Protein AF-A0A7V2XHE0-F1 (afdb_monomer_lite)

Radius of gyration: 23.03 Å; chains: 1; bounding box: 56×46×61 Å

Sequence (289 aa):
MAGEKLVVDEKVGTVSVAGAFAKQGTYDVLKGAIEYAVVARGGKEYETILVVECSPEELHRALAKIGLEPGEPAREGDPPKGKGVRILAEYEADGKRLRRAVDEFIISTRTARPLDPGPWVYTGSLKGFDPTTNAEVPQAYVSKNLVGLHWLDATPLLQNPRAECKEQNIYKPNAALLPKPGTPAVVIFERIVPKAVEGARRVHVFVTGRVQGVGYRAWTEREARLLGLTGWVRNLADGRVEAVIEGPPAKVAALLEKLKAGPRAAKVENVEAKDEPAQGGFEGFRAIF

Secondary structure (DSSP, 8-state):
----SEEEETTTTEEEEEEEE-----SGGGTT--SEEEEETTS-GGGEEEEESS-HHHHHHHHHHTT----B--BTTB--BSEEEEEEEEEEETTEEEEEEGGGGEEETTTSSBPPS--EEE----EEE-TTT--EEEHHHHH-EEEESSTT---SSEE---GGGGSSS-EEE-TTTPPPTT-EEEEEEEE-PPPPPTT-EEEEEEEEEE-SSSSHHHHHHHHHHHHT-EEEEEE-TTS-EEEEEEE-HHHHHHHHHHHHH-STT-EEEEEEEEEE------SSEEE--

Structure (mmCIF, N/CA/C/O backbone):
data_AF-A0A7V2XHE0-F1
#
_entry.id   AF-A0A7V2XHE0-F1
#
loop_
_atom_site.group_PDB
_atom_site.id
_atom_site.type_symbol
_atom_site.label_atom_id
_atom_site.label_alt_id
_atom_site.label_comp_id
_atom_site.label_asym_id
_atom_site.label_entity_id
_atom_site.label_seq_id
_atom_site.pdbx_PDB_ins_code
_atom_site.Cartn_x
_atom_site.Cartn_y
_atom_site.Cartn_z
_atom_site.occupancy
_atom_site.B_iso_or_equiv
_atom_site.auth_seq_id
_atom_site.auth_comp_id
_atom_site.auth_asym_id
_atom_site.auth_atom_id
_atom_site.pdbx_PDB_model_num
ATOM 1 N N . MET A 1 1 ? -11.713 -24.400 15.221 1.00 32.22 1 MET A N 1
ATOM 2 C CA . MET A 1 1 ? -10.353 -24.421 14.644 1.00 32.22 1 MET A CA 1
ATOM 3 C C . MET A 1 1 ? -9.843 -22.998 14.671 1.00 32.22 1 MET A C 1
ATOM 5 O O . MET A 1 1 ? -10.512 -22.140 14.113 1.00 32.22 1 MET A O 1
ATOM 9 N N . ALA A 1 2 ? -8.777 -22.721 15.421 1.00 38.91 2 ALA A N 1
ATOM 10 C CA . ALA A 1 2 ? -8.220 -21.375 15.501 1.00 38.91 2 ALA A CA 1
ATOM 11 C C . ALA A 1 2 ? -7.616 -21.033 14.133 1.00 38.91 2 ALA A C 1
ATOM 13 O O . ALA A 1 2 ? -6.597 -21.605 13.754 1.00 38.91 2 ALA A O 1
ATOM 14 N N . GLY A 1 3 ? -8.314 -20.197 13.362 1.00 55.69 3 GLY A N 1
ATOM 15 C CA . GLY A 1 3 ? -7.806 -19.679 12.098 1.00 55.69 3 GLY A CA 1
ATOM 16 C C . GLY A 1 3 ? -6.523 -18.884 12.323 1.00 55.69 3 GLY A C 1
ATOM 17 O O . GLY A 1 3 ? -6.295 -18.341 13.407 1.00 55.69 3 GLY A O 1
ATOM 18 N N . GLU A 1 4 ? -5.673 -18.849 11.306 1.00 72.75 4 GLU A N 1
ATOM 19 C CA . GLU A 1 4 ? -4.437 -18.074 11.321 1.00 72.75 4 GLU A CA 1
ATOM 20 C C . GLU A 1 4 ? -4.755 -16.591 11.593 1.00 72.75 4 GLU A C 1
ATOM 22 O O . GLU A 1 4 ? -5.650 -16.014 10.975 1.00 72.75 4 GLU A O 1
ATOM 27 N N . LYS A 1 5 ? -4.060 -15.973 12.560 1.00 88.38 5 LYS A N 1
ATOM 28 C CA . LYS A 1 5 ? -4.334 -14.586 12.989 1.00 88.38 5 LYS A CA 1
ATOM 29 C C . LYS A 1 5 ? -4.058 -13.555 11.891 1.00 88.38 5 LYS A C 1
ATOM 31 O O . LYS A 1 5 ? -4.630 -12.468 11.924 1.00 88.38 5 LYS A O 1
ATOM 36 N N . LEU A 1 6 ? -3.171 -13.889 10.957 1.00 96.12 6 LEU A N 1
ATOM 37 C CA . LEU A 1 6 ? -2.751 -13.054 9.843 1.00 96.12 6 LEU A CA 1
ATOM 38 C C . LEU A 1 6 ? -2.463 -13.952 8.638 1.00 96.12 6 LEU A C 1
ATOM 40 O O . LEU A 1 6 ? -1.726 -14.922 8.766 1.00 96.12 6 LEU A O 1
ATOM 44 N N . VAL A 1 7 ? -3.001 -13.603 7.472 1.00 97.75 7 VAL A N 1
ATOM 45 C CA . VAL A 1 7 ? -2.815 -14.325 6.206 1.00 97.75 7 VAL A CA 1
ATOM 46 C C . VAL A 1 7 ? -2.291 -13.355 5.151 1.00 97.75 7 VAL A C 1
ATOM 48 O O . VAL A 1 7 ? -2.830 -12.259 4.993 1.00 97.75 7 VAL A O 1
ATOM 51 N N . VAL A 1 8 ? -1.251 -13.757 4.419 1.00 97.38 8 VAL A N 1
ATOM 52 C CA . VAL A 1 8 ? -0.655 -12.970 3.327 1.00 97.38 8 VAL A CA 1
ATOM 53 C C . VAL A 1 8 ? -0.951 -13.639 1.991 1.00 97.38 8 VAL A C 1
ATOM 55 O O . VAL A 1 8 ? -0.601 -14.799 1.793 1.00 97.38 8 VAL A O 1
ATOM 58 N N . ASP A 1 9 ? -1.538 -12.890 1.061 1.00 93.94 9 ASP A N 1
ATOM 59 C CA . ASP A 1 9 ? -1.675 -13.285 -0.341 1.00 93.94 9 ASP A CA 1
ATOM 60 C C . ASP A 1 9 ? -0.834 -12.344 -1.212 1.00 93.94 9 ASP A C 1
ATOM 62 O O . ASP A 1 9 ? -1.234 -11.219 -1.520 1.00 93.94 9 ASP A O 1
ATOM 66 N N . GLU A 1 10 ? 0.359 -12.798 -1.595 1.00 89.06 10 GLU A N 1
ATOM 67 C CA . GLU A 1 10 ? 1.296 -12.028 -2.424 1.00 89.06 10 GLU A CA 1
ATOM 68 C C . GLU A 1 10 ? 0.813 -11.854 -3.869 1.00 89.06 10 GLU A C 1
ATOM 70 O O . GLU A 1 10 ? 1.175 -10.875 -4.524 1.00 89.06 10 GLU A O 1
ATOM 75 N N . LYS A 1 11 ? -0.024 -12.775 -4.371 1.00 78.75 11 LYS A N 1
ATOM 76 C CA . LYS A 1 11 ? -0.543 -12.718 -5.744 1.00 78.75 11 LYS A CA 1
ATOM 77 C C . LYS A 1 11 ? -1.626 -11.659 -5.868 1.00 78.75 11 LYS A C 1
ATOM 79 O O . LYS A 1 11 ? -1.610 -10.876 -6.813 1.00 78.75 11 LYS A O 1
ATOM 84 N N . VAL A 1 12 ? -2.554 -11.639 -4.914 1.00 84.00 12 VAL A N 1
ATOM 85 C CA . VAL A 1 12 ? -3.630 -10.641 -4.852 1.00 84.00 12 VAL A CA 1
ATOM 86 C C . VAL A 1 12 ? -3.110 -9.316 -4.283 1.00 84.00 12 VAL A C 1
ATOM 88 O O . VAL A 1 12 ? -3.613 -8.251 -4.630 1.00 84.00 12 VAL A O 1
ATOM 91 N N . GLY A 1 13 ? -2.058 -9.358 -3.462 1.00 91.50 13 GLY A N 1
ATOM 92 C CA . GLY A 1 13 ? -1.476 -8.184 -2.820 1.00 91.50 13 GLY A CA 1
ATOM 93 C C . GLY A 1 13 ? -2.249 -7.757 -1.573 1.00 91.50 13 GLY A C 1
ATOM 94 O O . GLY A 1 13 ? -2.456 -6.562 -1.358 1.00 91.50 13 GLY A O 1
ATOM 95 N N . THR A 1 14 ? -2.693 -8.723 -0.764 1.00 96.50 14 THR A N 1
ATOM 96 C CA . THR A 1 14 ? -3.490 -8.475 0.448 1.00 96.50 14 THR A CA 1
ATOM 97 C C . THR A 1 14 ? -2.876 -9.092 1.697 1.00 96.50 14 THR A C 1
ATOM 99 O O . THR A 1 14 ? -2.372 -10.213 1.659 1.00 96.50 14 THR A O 1
ATOM 102 N N . VAL A 1 15 ? -3.011 -8.398 2.825 1.00 98.38 15 VAL A N 1
ATOM 103 C CA . VAL A 1 15 ? -2.794 -8.935 4.174 1.00 98.38 15 VAL A CA 1
ATOM 104 C C . VAL A 1 15 ? -4.129 -8.915 4.910 1.00 98.38 15 VAL A C 1
ATOM 106 O O . VAL A 1 15 ? -4.714 -7.851 5.082 1.00 98.38 15 VAL A O 1
ATOM 109 N N . SER A 1 16 ? -4.616 -10.075 5.339 1.00 98.44 16 SER A N 1
ATOM 110 C CA . SER A 1 16 ? -5.864 -10.214 6.098 1.00 98.44 16 SER A CA 1
ATOM 111 C C . SER A 1 16 ? -5.549 -10.534 7.551 1.00 98.44 16 SER A C 1
ATOM 113 O O . SER A 1 16 ? -4.769 -11.444 7.812 1.00 98.44 16 SER A O 1
ATOM 115 N N . VAL A 1 17 ? -6.145 -9.813 8.495 1.00 98.44 17 VAL A N 1
ATOM 116 C CA . VAL A 1 17 ? -5.863 -9.952 9.926 1.00 98.44 17 VAL A CA 1
ATOM 117 C C . VAL A 1 17 ? -7.162 -10.136 10.697 1.00 98.44 17 VAL A C 1
ATOM 119 O O . VAL A 1 17 ? -8.107 -9.370 10.516 1.00 98.44 17 VAL A O 1
ATOM 122 N N . ALA A 1 18 ? -7.212 -11.137 11.572 1.00 98.31 18 ALA A N 1
ATOM 123 C CA . ALA A 1 18 ? -8.329 -11.311 12.491 1.00 98.31 18 ALA A CA 1
ATOM 124 C C . ALA A 1 18 ? -8.409 -10.130 13.473 1.00 98.31 18 ALA A C 1
ATOM 126 O O . ALA A 1 18 ? -7.389 -9.622 13.945 1.00 98.31 18 ALA A O 1
ATOM 127 N N . GLY A 1 19 ? -9.623 -9.702 13.797 1.00 97.25 19 GLY A N 1
ATOM 128 C CA . GLY A 1 19 ? -9.866 -8.592 14.701 1.00 97.25 19 GLY A CA 1
ATOM 129 C C . GLY A 1 19 ? -11.330 -8.472 15.103 1.00 97.25 19 GLY A C 1
ATOM 130 O O . GLY A 1 19 ? -12.126 -9.400 14.941 1.00 97.25 19 GLY A O 1
ATOM 131 N N . ALA A 1 20 ? -11.687 -7.312 15.638 1.00 97.50 20 ALA A N 1
ATOM 132 C CA . ALA A 1 20 ? -13.052 -6.978 16.008 1.00 97.50 20 ALA A CA 1
ATOM 133 C C . ALA A 1 20 ? -13.278 -5.463 15.991 1.00 97.50 20 ALA A C 1
ATOM 135 O O . ALA A 1 20 ? -12.337 -4.672 16.095 1.00 97.50 20 ALA A O 1
ATOM 136 N N . PHE A 1 21 ? -14.544 -5.060 15.903 1.00 97.00 21 PHE A N 1
ATOM 137 C CA . PHE A 1 21 ? -14.936 -3.669 16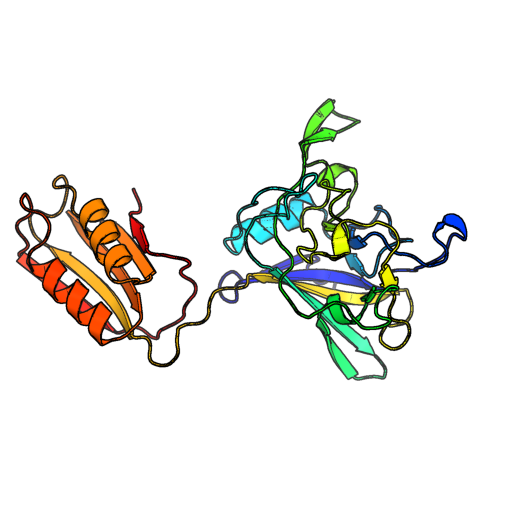.118 1.00 97.00 21 PHE A CA 1
ATOM 138 C C . PHE A 1 21 ? -14.697 -3.278 17.576 1.00 97.00 21 PHE A C 1
ATOM 140 O O . PHE A 1 21 ? -15.113 -3.987 18.496 1.00 97.00 21 PHE A O 1
ATOM 147 N N . ALA A 1 22 ? -14.008 -2.160 17.789 1.00 93.31 22 ALA A N 1
ATOM 148 C CA . ALA A 1 22 ? -13.620 -1.719 19.121 1.00 93.31 22 ALA A CA 1
ATOM 149 C C . ALA A 1 22 ? -14.812 -1.163 19.914 1.00 93.31 22 ALA A C 1
ATOM 151 O O . ALA A 1 22 ? -15.910 -0.991 19.382 1.00 93.31 22 ALA A O 1
ATOM 152 N N . LYS A 1 23 ? -14.594 -0.861 21.195 1.00 85.75 23 LYS A N 1
ATOM 153 C CA . LYS A 1 23 ? -15.567 -0.149 22.029 1.00 85.75 23 LYS A CA 1
ATOM 154 C C . LYS A 1 23 ? -15.204 1.335 22.055 1.00 85.75 23 LYS A C 1
ATOM 156 O O . LYS A 1 23 ? -14.338 1.734 22.821 1.00 85.75 23 LYS A O 1
ATOM 161 N N . GLN A 1 24 ? -15.856 2.139 21.220 1.00 79.50 24 GLN A N 1
ATOM 162 C CA . GLN A 1 24 ? -15.570 3.574 21.121 1.00 79.50 24 GLN A CA 1
ATOM 163 C C . GLN A 1 24 ? -16.180 4.363 22.282 1.00 79.50 24 GLN A C 1
ATOM 165 O O . GLN A 1 24 ? -17.222 3.988 22.822 1.00 79.50 24 GLN A O 1
ATOM 170 N N . GLY A 1 25 ? -15.573 5.507 22.609 1.00 60.38 25 GLY A N 1
ATOM 171 C CA . GLY A 1 25 ? -16.231 6.552 23.400 1.00 60.38 25 GLY A CA 1
ATOM 172 C C . GLY A 1 25 ? -16.459 6.198 24.870 1.00 60.38 25 GLY A C 1
ATOM 173 O O . GLY A 1 25 ? -17.352 6.752 25.499 1.00 60.38 25 GLY A O 1
ATOM 174 N N . THR A 1 26 ? -15.657 5.295 25.436 1.00 55.38 26 THR A N 1
ATOM 175 C CA . THR A 1 26 ? -15.706 4.934 26.864 1.00 55.38 26 THR A CA 1
ATOM 176 C C . THR A 1 26 ? -15.248 6.049 27.808 1.00 55.38 26 THR A C 1
ATOM 178 O O . THR A 1 26 ? -15.413 5.905 29.017 1.00 55.38 26 THR A O 1
ATOM 181 N N . TYR A 1 27 ? -14.690 7.143 27.282 1.00 55.41 27 TYR A N 1
ATOM 182 C CA . TYR A 1 27 ? -14.180 8.269 28.058 1.00 55.41 27 TYR A CA 1
ATOM 183 C C . TYR A 1 27 ? -14.731 9.601 27.535 1.00 55.41 27 TYR A C 1
ATOM 185 O O . TYR A 1 27 ? -14.580 9.929 26.356 1.00 55.41 27 TYR A O 1
ATOM 193 N N . ASP A 1 28 ? -15.300 10.404 28.437 1.00 59.38 28 ASP A N 1
ATOM 194 C CA . ASP A 1 28 ? -15.901 11.712 28.128 1.00 59.38 28 ASP A CA 1
ATOM 195 C C . ASP A 1 28 ? -14.898 12.737 27.572 1.00 59.38 28 ASP A C 1
ATOM 197 O O . ASP A 1 28 ? -15.284 13.689 26.890 1.00 59.38 28 ASP A O 1
ATOM 201 N N . VAL A 1 29 ? -13.600 12.526 27.821 1.00 59.44 29 VAL A N 1
ATOM 202 C CA . VAL A 1 29 ? -12.509 13.456 27.483 1.00 59.44 29 VAL A CA 1
ATOM 203 C C . VAL A 1 29 ? -12.455 13.770 25.983 1.00 59.44 29 VAL A C 1
ATOM 205 O O . VAL A 1 29 ? -12.241 14.921 25.609 1.00 59.44 29 VAL A O 1
ATOM 208 N N . LEU A 1 30 ? -12.724 12.786 25.119 1.00 65.06 30 LEU A N 1
ATOM 209 C CA . LEU A 1 30 ? -12.689 12.961 23.660 1.00 65.06 30 LEU A CA 1
ATOM 210 C C . LEU A 1 30 ? -14.041 13.370 23.062 1.00 65.06 30 LEU A C 1
ATOM 212 O O . LEU A 1 30 ? -14.143 13.578 21.854 1.00 65.06 30 LEU A O 1
ATOM 216 N N . LYS A 1 31 ? -15.112 13.470 23.865 1.00 75.69 31 LYS A N 1
ATOM 217 C CA . LYS A 1 31 ? -16.478 13.785 23.390 1.00 75.69 31 LYS A CA 1
ATOM 218 C C . LYS A 1 31 ? -16.918 12.922 22.187 1.00 75.69 31 LYS A C 1
ATOM 220 O O . LYS A 1 31 ? -17.597 13.396 21.264 1.00 75.69 31 LYS A O 1
ATOM 225 N N . GLY A 1 32 ? -16.499 11.653 22.191 1.00 79.69 32 GLY A N 1
ATOM 226 C CA . GLY A 1 32 ? -16.764 10.665 21.141 1.00 79.69 32 GLY A CA 1
ATOM 227 C C . GLY A 1 32 ? -15.875 10.762 19.896 1.00 79.69 32 GLY A C 1
ATOM 228 O O . GLY A 1 32 ? -16.193 10.114 18.900 1.00 79.69 32 GLY A O 1
ATOM 229 N N . ALA A 1 33 ? -14.813 11.574 19.916 1.00 88.56 33 ALA A N 1
ATOM 230 C CA . ALA A 1 33 ? -13.803 11.578 18.865 1.00 88.56 33 ALA A CA 1
ATOM 231 C C . ALA A 1 33 ? -12.933 10.312 18.899 1.00 88.56 33 ALA A C 1
ATOM 233 O O . ALA A 1 33 ? -12.808 9.653 19.932 1.00 88.56 33 ALA A O 1
ATOM 234 N N . ILE A 1 34 ? -12.357 9.985 17.746 1.00 92.62 34 ILE A N 1
ATOM 235 C CA . ILE A 1 34 ? -11.414 8.882 17.556 1.00 92.62 34 ILE A CA 1
ATOM 236 C C . ILE A 1 34 ? -10.128 9.405 16.916 1.00 92.62 34 ILE A C 1
ATOM 238 O O . ILE A 1 34 ? -10.167 10.322 16.093 1.00 92.62 34 ILE A O 1
ATOM 242 N N . GLU A 1 35 ? -9.001 8.796 17.271 1.00 93.00 35 GLU A N 1
ATOM 243 C CA . GLU A 1 35 ? -7.673 9.141 16.745 1.00 93.00 35 GLU A CA 1
ATOM 244 C C . GLU A 1 35 ? -7.160 8.108 15.733 1.00 93.00 35 GLU A C 1
ATOM 246 O O . GLU A 1 35 ? -6.359 8.436 14.850 1.00 93.00 35 GLU A O 1
ATOM 251 N N . TYR A 1 36 ? -7.663 6.872 15.806 1.00 95.88 36 TYR A N 1
ATOM 252 C CA . TYR A 1 36 ? -7.180 5.758 14.996 1.00 95.88 36 TYR A CA 1
ATOM 253 C C . TYR A 1 36 ? -8.319 5.060 14.260 1.00 95.88 36 TYR A C 1
ATOM 255 O O . TYR A 1 36 ? -9.463 5.000 14.708 1.00 95.88 36 TYR A O 1
ATOM 263 N N . ALA A 1 37 ? -7.999 4.501 13.100 1.00 97.12 37 ALA A N 1
ATOM 264 C CA . ALA A 1 37 ? -8.912 3.614 12.394 1.00 97.12 37 ALA A CA 1
ATOM 265 C C . ALA A 1 37 ? -8.683 2.152 12.805 1.00 97.12 37 ALA A C 1
ATOM 267 O O . ALA A 1 37 ? -9.629 1.377 12.937 1.00 97.12 37 ALA A O 1
ATOM 268 N N . VAL A 1 38 ? -7.419 1.776 13.024 1.00 98.31 38 VAL A N 1
ATOM 269 C CA . VAL A 1 38 ? -7.018 0.424 13.415 1.00 98.31 38 VAL A CA 1
ATOM 270 C C . VAL A 1 38 ? -5.862 0.502 14.409 1.00 98.31 38 VAL A C 1
ATOM 272 O O . VAL A 1 38 ? -4.879 1.211 14.172 1.00 98.31 38 VAL A O 1
ATOM 275 N N . VAL A 1 39 ? -5.950 -0.271 15.489 1.00 98.06 39 VAL A N 1
ATOM 276 C CA . VAL A 1 39 ? -4.847 -0.507 16.436 1.00 98.06 39 VAL A CA 1
ATOM 277 C C . VAL A 1 39 ? -4.653 -2.005 16.654 1.00 98.06 39 VAL A C 1
ATOM 279 O O . VAL A 1 39 ? -5.565 -2.800 16.424 1.00 98.06 39 VAL A O 1
ATOM 282 N N . ALA A 1 40 ? -3.462 -2.405 17.084 1.00 97.69 40 ALA A N 1
ATOM 283 C CA . ALA A 1 40 ? -3.241 -3.754 17.583 1.00 97.69 40 ALA A CA 1
ATOM 284 C C . ALA A 1 40 ? -3.787 -3.881 19.013 1.00 97.69 40 ALA A C 1
ATOM 286 O O . ALA A 1 40 ? -3.867 -2.895 19.753 1.00 97.69 40 ALA A O 1
ATOM 287 N N . ARG A 1 41 ? -4.148 -5.105 19.408 1.00 95.25 41 ARG A N 1
ATOM 288 C CA . ARG A 1 41 ? -4.604 -5.408 20.771 1.00 95.25 41 ARG A CA 1
ATOM 289 C C . ARG A 1 41 ? -3.622 -4.893 21.831 1.00 95.25 41 ARG A C 1
ATOM 291 O O . ARG A 1 41 ? -2.408 -5.053 21.694 1.00 95.25 41 ARG A O 1
ATOM 298 N N . GLY A 1 42 ? -4.158 -4.293 22.893 1.00 91.62 42 GLY A N 1
ATOM 299 C CA . GLY A 1 42 ? -3.395 -3.625 23.951 1.00 91.62 42 GLY A CA 1
ATOM 300 C C . GLY A 1 42 ? -2.973 -2.188 23.624 1.00 91.62 42 GLY A C 1
ATOM 301 O O . GLY A 1 42 ? -2.273 -1.574 24.426 1.00 91.62 42 GLY A O 1
ATOM 302 N N . GLY A 1 43 ? -3.372 -1.656 22.464 1.00 91.81 43 GLY A N 1
ATOM 303 C CA . GLY A 1 43 ? -3.222 -0.246 22.114 1.00 91.81 43 GLY A CA 1
ATOM 304 C C . GLY A 1 43 ? -4.353 0.633 22.650 1.00 91.81 43 GLY A C 1
ATOM 305 O O . GLY A 1 43 ? -5.035 0.311 23.624 1.00 91.81 43 GLY A O 1
ATOM 306 N N . LYS A 1 44 ? -4.588 1.753 21.967 1.00 91.06 44 LYS A N 1
ATOM 307 C CA . LYS A 1 44 ? -5.638 2.727 22.298 1.00 91.06 44 LYS A CA 1
ATOM 308 C C . LYS A 1 44 ? -7.027 2.290 21.802 1.00 91.06 44 LYS A C 1
ATOM 310 O O . LYS A 1 44 ? -7.656 2.925 20.959 1.00 91.06 44 LYS A O 1
ATOM 315 N N . GLU A 1 45 ? -7.520 1.165 22.317 1.00 91.88 45 GLU A N 1
ATOM 316 C CA . GLU A 1 45 ? -8.751 0.512 21.832 1.00 91.88 45 GLU A CA 1
ATOM 317 C C . GLU A 1 45 ? -10.041 1.333 22.049 1.00 91.88 45 GLU A C 1
ATOM 319 O O . GLU A 1 45 ? -11.058 1.068 21.413 1.00 91.88 45 GLU A O 1
ATOM 324 N N . TYR A 1 46 ? -10.020 2.339 22.926 1.00 88.62 46 TYR A N 1
ATOM 325 C CA . TYR A 1 46 ? -11.183 3.176 23.253 1.00 88.62 46 TYR A CA 1
ATOM 326 C C . TYR A 1 46 ? -11.431 4.326 22.256 1.00 88.62 46 TYR A C 1
ATOM 328 O O . TYR A 1 46 ? -12.508 4.928 22.260 1.00 88.62 46 TYR A O 1
ATOM 336 N N . GLU A 1 47 ? -10.451 4.631 21.403 1.00 91.31 47 GLU A N 1
ATOM 337 C CA . GLU A 1 47 ? -10.477 5.728 20.424 1.00 91.31 47 GLU A CA 1
ATOM 338 C C . GLU A 1 47 ? -10.159 5.243 18.999 1.00 91.31 47 GLU A C 1
ATOM 340 O O . GLU A 1 47 ? -9.586 5.971 18.185 1.00 91.31 47 GLU A O 1
ATOM 345 N N . THR A 1 48 ? -10.545 3.996 18.697 1.00 94.56 48 THR A N 1
ATOM 346 C CA . THR A 1 48 ? -10.321 3.344 17.399 1.00 94.56 48 THR A CA 1
ATOM 347 C C . THR A 1 48 ? -11.594 2.727 16.812 1.00 94.56 48 THR A C 1
ATOM 349 O O . THR A 1 48 ? -12.531 2.402 17.543 1.00 94.56 48 THR A O 1
ATOM 352 N N . ILE A 1 49 ? -11.636 2.482 15.501 1.00 96.81 49 ILE A N 1
ATOM 353 C CA . ILE A 1 49 ? -12.734 1.724 14.867 1.00 96.81 49 ILE A CA 1
ATOM 354 C C . ILE A 1 49 ? -12.530 0.210 15.024 1.00 96.81 49 ILE A C 1
ATOM 356 O O . ILE A 1 49 ? -13.448 -0.497 15.445 1.00 96.81 49 ILE A O 1
ATOM 360 N N . LEU A 1 50 ? -11.329 -0.291 14.725 1.00 97.81 50 LEU A N 1
ATOM 361 C CA . LEU A 1 50 ? -10.997 -1.720 14.736 1.00 97.81 50 LEU A CA 1
ATOM 362 C C . LEU A 1 50 ? -9.790 -2.022 15.630 1.00 97.81 50 LEU A C 1
ATOM 364 O O . LEU A 1 50 ? -8.832 -1.247 15.703 1.00 97.81 50 LEU A O 1
ATOM 368 N N . VAL A 1 51 ? -9.825 -3.198 16.254 1.00 97.88 51 VAL A N 1
ATOM 369 C CA . VAL A 1 51 ? -8.691 -3.811 16.956 1.00 97.88 51 VAL A CA 1
ATOM 370 C C . VAL A 1 51 ? -8.314 -5.094 16.229 1.00 97.88 51 VAL A C 1
ATOM 372 O O . VAL A 1 51 ? -9.192 -5.904 15.936 1.00 97.88 51 VAL A O 1
ATOM 375 N N . VAL A 1 52 ? -7.029 -5.296 15.946 1.00 98.06 52 VAL A N 1
ATOM 376 C CA . VAL A 1 52 ? -6.521 -6.515 15.294 1.00 98.06 52 VAL A CA 1
ATOM 377 C C . VAL A 1 52 ? -5.637 -7.347 16.221 1.00 98.06 52 VAL A C 1
ATOM 379 O O . VAL A 1 52 ? -5.014 -6.831 17.150 1.00 98.06 52 VAL A O 1
ATOM 382 N N . GLU A 1 53 ? -5.578 -8.651 15.955 1.00 96.69 53 GLU A N 1
ATOM 383 C CA . GLU A 1 53 ? -4.841 -9.630 16.764 1.00 96.69 53 GLU A CA 1
ATOM 384 C C . GLU A 1 53 ? -3.338 -9.689 16.463 1.00 96.69 53 GLU A C 1
ATOM 386 O O . GLU A 1 53 ? -2.595 -10.292 17.240 1.00 96.69 53 GLU A O 1
ATOM 391 N N . CYS A 1 54 ? -2.880 -9.119 15.341 1.00 96.94 54 CYS A N 1
ATOM 392 C CA . CYS A 1 54 ? -1.456 -9.074 15.021 1.00 96.94 54 CYS A CA 1
ATOM 393 C C . CYS A 1 54 ? -0.774 -7.882 15.694 1.00 96.94 54 CYS A C 1
ATOM 395 O O . CYS A 1 54 ? -1.357 -6.815 15.891 1.00 96.94 54 CYS A O 1
ATOM 397 N N . SER A 1 55 ? 0.506 -8.045 15.988 1.00 97.06 55 SER A N 1
ATOM 398 C CA . SER A 1 55 ? 1.375 -6.945 16.374 1.00 97.06 55 SER A CA 1
ATOM 399 C C . SER A 1 55 ? 1.670 -6.012 15.182 1.00 97.06 55 SER A C 1
ATOM 401 O O . SER A 1 55 ? 1.599 -6.426 14.018 1.00 97.06 55 SER A O 1
ATOM 403 N N . PRO A 1 56 ? 2.065 -4.755 15.449 1.00 97.25 56 PRO A N 1
ATOM 404 C CA . PRO A 1 56 ? 2.525 -3.829 14.413 1.00 97.25 56 PRO A CA 1
ATOM 405 C C . PRO A 1 56 ? 3.710 -4.362 13.602 1.00 97.25 56 PRO A C 1
ATOM 407 O O . PRO A 1 56 ? 3.772 -4.170 12.394 1.00 97.25 56 PRO A O 1
ATOM 410 N N . GLU A 1 57 ? 4.634 -5.071 14.247 1.00 96.25 57 GLU A N 1
ATOM 411 C CA . GLU A 1 57 ? 5.805 -5.649 13.591 1.00 96.25 57 GLU A CA 1
ATOM 412 C C . GLU A 1 57 ? 5.427 -6.781 12.621 1.00 96.25 57 GLU A C 1
ATOM 414 O O . GLU A 1 57 ? 5.959 -6.866 11.511 1.00 96.25 57 GLU A O 1
ATOM 419 N N . GLU A 1 58 ? 4.470 -7.634 13.001 1.00 97.88 58 GLU A N 1
ATOM 420 C CA . GLU A 1 58 ? 3.926 -8.660 12.106 1.00 97.88 58 GLU A CA 1
ATOM 421 C C . GLU A 1 58 ? 3.234 -8.038 10.896 1.00 97.88 58 GLU A C 1
ATOM 423 O O . GLU A 1 58 ? 3.496 -8.469 9.770 1.00 97.88 58 GLU A O 1
ATOM 428 N N . LEU A 1 59 ? 2.418 -6.997 11.105 1.00 98.25 59 LEU A N 1
ATOM 429 C CA . LEU A 1 59 ? 1.788 -6.277 10.001 1.00 98.25 59 LEU A CA 1
ATOM 430 C C . LEU A 1 59 ? 2.839 -5.632 9.092 1.00 98.25 59 LEU A C 1
ATOM 432 O O . LEU A 1 59 ? 2.776 -5.807 7.881 1.00 98.25 59 LEU A O 1
ATOM 436 N N . HIS A 1 60 ? 3.836 -4.945 9.655 1.00 97.50 60 HIS A N 1
ATOM 437 C CA . HIS A 1 60 ? 4.917 -4.314 8.895 1.00 97.50 60 HIS A CA 1
ATOM 438 C C . HIS A 1 60 ? 5.631 -5.322 7.979 1.00 97.50 60 HIS A C 1
ATOM 440 O O . HIS A 1 60 ? 5.772 -5.089 6.776 1.00 97.50 60 HIS A O 1
ATOM 446 N N . ARG A 1 61 ? 6.021 -6.487 8.518 1.00 97.56 61 ARG A N 1
ATOM 447 C CA . ARG A 1 61 ? 6.630 -7.568 7.726 1.00 97.56 61 ARG A CA 1
ATOM 448 C C . ARG A 1 61 ? 5.687 -8.124 6.662 1.00 97.56 61 ARG A C 1
ATOM 450 O O . ARG A 1 61 ? 6.132 -8.446 5.563 1.00 97.56 61 ARG A O 1
ATOM 457 N N . ALA A 1 62 ? 4.402 -8.265 6.973 1.00 98.06 62 ALA A N 1
ATOM 458 C CA . ALA A 1 62 ? 3.408 -8.769 6.032 1.00 98.06 62 ALA A CA 1
ATOM 459 C C . ALA A 1 62 ? 3.167 -7.797 4.864 1.00 98.06 62 ALA A C 1
ATOM 461 O O . ALA A 1 62 ? 3.089 -8.231 3.716 1.00 98.06 62 ALA A O 1
ATOM 462 N N . LEU A 1 63 ? 3.123 -6.488 5.133 1.00 97.50 63 LEU A N 1
ATOM 463 C CA . LEU A 1 63 ? 3.009 -5.455 4.100 1.00 97.50 63 LEU A CA 1
ATOM 464 C C . LEU A 1 63 ? 4.218 -5.486 3.147 1.00 97.50 63 LEU A C 1
ATOM 466 O O . LEU A 1 63 ? 4.046 -5.392 1.931 1.00 97.50 63 LEU A O 1
ATOM 470 N N . ALA A 1 64 ? 5.427 -5.718 3.670 1.00 96.25 64 ALA A N 1
ATOM 471 C CA . ALA A 1 64 ? 6.624 -5.873 2.842 1.00 96.25 64 ALA A CA 1
ATOM 472 C C . ALA A 1 64 ? 6.519 -7.052 1.856 1.00 96.25 64 ALA A C 1
ATOM 474 O O . ALA A 1 64 ? 6.899 -6.916 0.692 1.00 96.25 64 ALA A O 1
ATOM 475 N N . LYS A 1 65 ? 5.933 -8.184 2.275 1.00 95.00 65 LYS A N 1
ATOM 476 C CA . LYS A 1 65 ? 5.722 -9.355 1.400 1.00 95.00 65 LYS A CA 1
ATOM 477 C C . LYS A 1 65 ? 4.791 -9.063 0.223 1.00 95.00 65 LYS A C 1
ATOM 479 O O . LYS A 1 65 ? 5.002 -9.586 -0.863 1.00 95.00 65 LYS A O 1
ATOM 484 N N . ILE A 1 66 ? 3.815 -8.170 0.395 1.00 93.31 66 ILE A N 1
ATOM 485 C CA . ILE A 1 66 ? 2.957 -7.710 -0.709 1.00 93.31 66 ILE A CA 1
ATOM 486 C C . ILE A 1 66 ? 3.567 -6.528 -1.485 1.00 93.31 66 ILE A C 1
ATOM 488 O O . ILE A 1 66 ? 2.874 -5.863 -2.251 1.00 93.31 66 ILE A O 1
ATOM 492 N N . GLY A 1 67 ? 4.866 -6.250 -1.324 1.00 90.75 67 GLY A N 1
ATOM 493 C CA . GLY A 1 67 ? 5.615 -5.243 -2.084 1.00 90.75 67 GLY A CA 1
ATOM 494 C C . GLY A 1 67 ? 5.311 -3.790 -1.706 1.00 90.75 67 GLY A C 1
ATOM 495 O O . GLY A 1 67 ? 5.448 -2.892 -2.550 1.00 90.75 67 GLY A O 1
ATOM 496 N N . LEU A 1 68 ? 4.854 -3.562 -0.473 1.00 93.31 68 LEU A N 1
ATOM 497 C CA . LEU A 1 68 ? 4.756 -2.235 0.124 1.00 93.31 68 LEU A CA 1
ATOM 498 C C . LEU A 1 68 ? 6.047 -1.909 0.877 1.00 93.31 68 LEU A C 1
ATOM 500 O O . LEU A 1 68 ? 6.472 -2.649 1.758 1.00 93.31 68 LEU A O 1
ATOM 504 N N . GLU A 1 69 ? 6.636 -0.765 0.555 1.00 93.75 69 GLU A N 1
ATOM 505 C CA . GLU A 1 69 ? 7.781 -0.202 1.270 1.00 93.75 69 GLU A CA 1
ATOM 506 C C . GLU A 1 69 ? 7.314 1.046 2.029 1.00 93.75 69 GLU A C 1
ATOM 508 O O . GLU A 1 69 ? 6.434 1.757 1.521 1.00 93.75 69 GLU A O 1
ATOM 513 N N . PRO A 1 70 ? 7.838 1.299 3.242 1.00 95.81 70 PRO A N 1
ATOM 514 C CA . PRO A 1 70 ? 7.451 2.469 4.015 1.00 95.81 70 PRO A CA 1
ATOM 515 C C . PRO A 1 70 ? 7.904 3.741 3.296 1.00 95.81 70 PRO A C 1
ATOM 517 O O . PRO A 1 70 ? 9.033 3.820 2.813 1.00 95.81 70 PRO A O 1
ATOM 520 N N . GLY A 1 71 ? 7.012 4.725 3.215 1.00 96.00 71 GLY A N 1
ATOM 521 C CA . GLY A 1 71 ? 7.356 6.056 2.732 1.00 96.00 71 GLY A CA 1
ATOM 522 C C . GLY A 1 71 ? 7.833 6.985 3.851 1.00 96.00 71 GLY A C 1
ATOM 523 O O . GLY A 1 71 ? 8.700 6.636 4.648 1.00 96.00 71 GLY A O 1
ATOM 524 N N . GLU A 1 72 ? 7.270 8.189 3.896 1.00 95.56 72 GLU A N 1
ATOM 525 C CA . GLU A 1 72 ? 7.614 9.232 4.861 1.00 95.56 72 GLU A CA 1
ATOM 526 C C . GLU A 1 72 ? 6.372 9.608 5.675 1.00 95.56 72 GLU A C 1
ATOM 528 O O . GLU A 1 72 ? 5.353 9.984 5.078 1.00 95.56 72 GLU A O 1
ATOM 533 N N . PRO A 1 73 ? 6.439 9.555 7.017 1.00 95.44 73 PRO A N 1
ATOM 534 C CA . PRO A 1 73 ? 5.384 10.090 7.860 1.00 95.44 73 PRO A CA 1
ATOM 535 C C . PRO A 1 73 ? 5.137 11.580 7.611 1.00 95.44 73 PRO A C 1
ATOM 537 O O . PRO A 1 73 ? 6.049 12.320 7.228 1.00 95.44 73 PRO A O 1
ATOM 540 N N . ALA A 1 74 ? 3.902 12.014 7.856 1.00 92.69 74 ALA A N 1
ATOM 541 C CA . ALA A 1 74 ? 3.510 13.413 7.724 1.00 92.69 74 ALA A CA 1
ATOM 542 C C . ALA A 1 74 ? 4.349 14.327 8.633 1.00 92.69 74 ALA A C 1
ATOM 544 O O . ALA A 1 74 ? 4.793 13.925 9.713 1.00 92.69 74 ALA A O 1
ATOM 545 N N . ARG A 1 75 ? 4.533 15.578 8.208 1.00 87.88 75 ARG A N 1
ATOM 546 C CA . ARG A 1 75 ? 5.150 16.649 9.004 1.00 87.88 75 ARG A CA 1
ATOM 547 C C . ARG A 1 75 ? 4.255 17.880 8.968 1.00 87.88 75 ARG A C 1
ATOM 549 O O . ARG A 1 75 ? 3.271 17.932 8.232 1.00 87.88 75 ARG A O 1
ATOM 556 N N . GLU A 1 76 ? 4.574 18.883 9.774 1.00 79.44 76 GLU A N 1
ATOM 557 C CA . GLU A 1 76 ? 3.841 20.146 9.734 1.00 79.44 76 GLU A CA 1
ATOM 558 C C . GLU A 1 76 ? 3.883 20.746 8.318 1.00 79.44 76 GLU A C 1
ATOM 560 O O . GLU A 1 76 ? 4.950 21.003 7.771 1.00 79.44 76 GLU A O 1
ATOM 565 N N . GLY A 1 77 ? 2.710 20.908 7.701 1.00 79.50 77 GLY A N 1
ATOM 566 C CA . GLY A 1 77 ? 2.574 21.400 6.326 1.00 79.50 77 GLY A CA 1
ATOM 567 C C . GLY A 1 77 ? 2.748 20.349 5.221 1.00 79.50 77 GLY A C 1
ATOM 568 O O . GLY A 1 77 ? 2.203 20.557 4.136 1.00 79.50 77 GLY A O 1
ATOM 569 N N . ASP A 1 78 ? 3.385 19.210 5.504 1.00 88.56 78 ASP A N 1
ATOM 570 C CA . ASP A 1 78 ? 3.702 18.167 4.522 1.00 88.56 78 ASP A CA 1
ATOM 571 C C . ASP A 1 78 ? 2.857 16.894 4.736 1.00 88.56 78 ASP A C 1
ATOM 573 O O . ASP A 1 78 ? 2.971 16.245 5.782 1.00 88.56 78 ASP A O 1
ATOM 577 N N . PRO A 1 79 ? 2.028 16.481 3.754 1.00 92.06 79 PRO A N 1
ATOM 578 C CA . PRO A 1 79 ? 1.234 15.260 3.860 1.00 92.06 79 PRO A CA 1
ATOM 579 C C . PRO A 1 79 ? 2.119 14.002 3.914 1.00 92.06 79 PRO A C 1
ATOM 581 O O . PRO A 1 79 ? 3.254 14.020 3.425 1.00 92.06 79 PRO A O 1
ATOM 584 N N . PRO A 1 80 ? 1.590 12.879 4.438 1.00 95.00 80 PRO A N 1
ATOM 585 C CA . PRO A 1 80 ? 2.303 11.608 4.412 1.00 95.00 80 PRO A CA 1
ATOM 586 C C . PRO A 1 80 ? 2.569 11.168 2.968 1.00 95.00 80 PRO A C 1
ATOM 588 O O . PRO A 1 80 ? 1.719 11.327 2.086 1.00 95.00 80 PRO A O 1
ATOM 591 N N . LYS A 1 81 ? 3.737 10.570 2.728 1.00 94.75 81 LYS A N 1
ATOM 592 C CA . LYS A 1 81 ? 4.135 10.039 1.417 1.00 94.75 81 LYS A CA 1
ATOM 593 C C . LYS A 1 81 ? 4.353 8.543 1.514 1.00 94.75 81 LYS A C 1
ATOM 595 O O . LYS A 1 81 ? 4.814 8.046 2.533 1.00 94.75 81 LYS A O 1
ATOM 600 N N . GLY A 1 82 ? 4.056 7.822 0.445 1.00 93.38 82 GLY A N 1
ATOM 601 C CA . GLY A 1 82 ? 4.205 6.373 0.402 1.00 93.38 82 GLY A CA 1
ATOM 602 C C . GLY A 1 82 ? 3.177 5.736 -0.514 1.00 93.38 82 GLY A C 1
ATOM 603 O O . GLY A 1 82 ? 2.405 6.419 -1.192 1.00 93.38 82 GLY A O 1
ATOM 604 N N . LYS A 1 83 ? 3.171 4.406 -0.536 1.00 92.25 83 LYS A N 1
ATOM 605 C CA . LYS A 1 83 ? 2.246 3.646 -1.374 1.00 92.25 83 LYS A CA 1
ATOM 606 C C . LYS A 1 83 ? 0.846 3.617 -0.772 1.00 92.25 83 LYS A C 1
ATOM 608 O O . LYS A 1 83 ? 0.674 3.563 0.447 1.00 92.25 83 LYS A O 1
ATOM 613 N N . GLY A 1 84 ? -0.146 3.629 -1.657 1.00 93.19 84 GLY A N 1
ATOM 614 C CA . GLY A 1 84 ? -1.551 3.560 -1.289 1.00 93.19 84 GLY A CA 1
ATOM 615 C C . GLY A 1 84 ? -1.955 2.167 -0.810 1.00 93.19 84 GLY A C 1
ATOM 616 O O . GLY A 1 84 ? -1.647 1.159 -1.447 1.00 93.19 84 GLY A O 1
ATOM 617 N N . VAL A 1 85 ? -2.702 2.125 0.285 1.00 96.94 85 VAL A N 1
ATOM 618 C CA . VAL A 1 85 ? -3.292 0.919 0.860 1.00 96.94 85 VAL A CA 1
ATOM 619 C C . VAL A 1 85 ? -4.782 1.159 1.032 1.00 96.94 85 VAL A C 1
ATOM 621 O O . VAL A 1 85 ? -5.202 2.133 1.657 1.00 96.94 85 VAL A O 1
ATOM 624 N N . ARG A 1 86 ? -5.605 0.278 0.473 1.00 96.56 86 ARG A N 1
ATOM 625 C CA . ARG A 1 86 ? -7.026 0.233 0.807 1.00 96.56 86 ARG A CA 1
ATOM 626 C C . ARG A 1 86 ? -7.192 -0.634 2.047 1.00 96.56 86 ARG A C 1
ATOM 628 O O . ARG A 1 86 ? -6.603 -1.708 2.129 1.00 96.56 86 ARG A O 1
ATOM 635 N N . ILE A 1 87 ? -7.989 -0.165 2.998 1.00 98.31 87 ILE A N 1
ATOM 636 C CA . ILE A 1 87 ? -8.255 -0.895 4.237 1.00 98.31 87 ILE A CA 1
ATOM 637 C C . ILE A 1 87 ? -9.738 -1.225 4.270 1.00 98.31 87 ILE A C 1
ATOM 639 O O . ILE A 1 87 ? -10.581 -0.336 4.139 1.00 98.31 87 ILE A O 1
ATOM 643 N N . LEU A 1 88 ? -10.047 -2.508 4.405 1.00 98.12 88 LEU A N 1
ATOM 644 C CA . LEU A 1 88 ? -11.404 -3.037 4.386 1.00 98.12 88 LEU A CA 1
ATOM 645 C C . LEU A 1 88 ? -11.677 -3.807 5.677 1.00 98.12 88 LEU A C 1
ATOM 647 O O . LEU A 1 88 ? -10.764 -4.389 6.256 1.00 98.12 88 LEU A O 1
ATOM 651 N N . ALA A 1 89 ? -12.939 -3.857 6.085 1.00 98.31 89 ALA A N 1
ATOM 652 C CA . ALA A 1 89 ? -13.421 -4.764 7.115 1.00 98.31 89 ALA A CA 1
ATOM 653 C C . ALA A 1 89 ? -14.438 -5.730 6.504 1.00 98.31 89 ALA A C 1
ATOM 655 O O . ALA A 1 89 ? -15.429 -5.302 5.904 1.00 98.31 89 ALA A O 1
ATOM 656 N N . GLU A 1 90 ? -14.198 -7.026 6.675 1.00 98.44 90 GLU A N 1
ATOM 657 C CA . GLU A 1 90 ? -15.173 -8.082 6.424 1.00 98.44 90 GLU A CA 1
ATOM 658 C C . GLU A 1 90 ? -15.726 -8.598 7.749 1.00 98.44 90 GLU A C 1
ATOM 660 O O . GLU A 1 90 ? -14.965 -8.923 8.655 1.00 98.44 90 GLU A O 1
ATOM 665 N N . TYR A 1 91 ? -17.045 -8.660 7.879 1.00 97.94 91 TYR A N 1
ATOM 666 C CA . TYR A 1 91 ? -17.713 -9.029 9.126 1.00 97.94 91 TYR A CA 1
ATOM 667 C C . TYR A 1 91 ? -19.117 -9.553 8.845 1.00 97.94 91 TYR A C 1
ATOM 669 O O . TYR A 1 91 ? -19.649 -9.380 7.747 1.00 97.94 91 TYR A O 1
ATOM 677 N N . GLU A 1 92 ? -19.729 -10.186 9.838 1.00 96.88 92 GLU A N 1
ATOM 678 C CA . GLU A 1 92 ? -21.130 -10.589 9.764 1.00 96.88 92 GLU A CA 1
ATOM 679 C C . GLU A 1 92 ? -22.012 -9.626 10.556 1.00 96.88 92 GLU A C 1
ATOM 681 O O . GLU A 1 92 ? -21.705 -9.260 11.690 1.00 96.88 92 GLU A O 1
ATOM 686 N N . ALA A 1 93 ? -23.126 -9.223 9.953 1.00 92.19 93 ALA A N 1
ATOM 687 C CA . ALA A 1 93 ? -24.195 -8.492 10.617 1.00 92.19 93 ALA A CA 1
ATOM 688 C C . ALA A 1 93 ? -25.538 -8.977 10.067 1.00 92.19 93 ALA A C 1
ATOM 690 O O . ALA A 1 93 ? -25.688 -9.162 8.859 1.00 92.19 93 ALA A O 1
ATOM 691 N N . ASP A 1 94 ? -26.496 -9.226 10.960 1.00 89.88 94 ASP A N 1
ATOM 692 C CA . ASP A 1 94 ? -27.850 -9.680 10.614 1.00 89.88 94 ASP A CA 1
ATOM 693 C C . ASP A 1 94 ? -27.871 -10.904 9.673 1.00 89.88 94 ASP A C 1
ATOM 695 O O . ASP A 1 94 ? -28.644 -10.977 8.717 1.00 89.88 94 ASP A O 1
ATOM 699 N N . GLY A 1 95 ? -26.968 -11.862 9.920 1.00 91.44 95 GLY A N 1
ATOM 700 C CA . GLY A 1 95 ? -26.840 -13.094 9.133 1.00 91.44 95 GLY A CA 1
ATOM 701 C C . GLY A 1 95 ? -26.256 -12.906 7.728 1.00 91.44 95 GLY A C 1
ATOM 702 O O . GLY A 1 95 ? -26.293 -13.836 6.925 1.00 91.44 95 GLY A O 1
ATOM 703 N N . LYS A 1 96 ? -25.728 -11.719 7.404 1.00 94.44 96 LYS A N 1
ATOM 704 C CA . LYS A 1 96 ? -25.082 -11.422 6.122 1.00 94.44 96 LYS A CA 1
ATOM 705 C C . LYS A 1 96 ? -23.610 -11.106 6.324 1.00 94.44 96 LYS A C 1
ATOM 707 O O . LYS A 1 96 ? -23.249 -10.317 7.195 1.00 94.44 96 LYS A O 1
ATOM 712 N N . ARG A 1 97 ? -22.771 -11.653 5.446 1.00 96.44 97 ARG A N 1
ATOM 713 C CA . ARG A 1 97 ? -21.375 -11.236 5.322 1.00 96.44 97 ARG A CA 1
ATOM 714 C C . ARG A 1 97 ? -21.314 -9.908 4.572 1.00 96.44 97 ARG A C 1
ATOM 716 O O . ARG A 1 97 ? -21.773 -9.807 3.436 1.00 96.44 97 ARG A O 1
ATOM 723 N N . LEU A 1 98 ? -20.755 -8.898 5.221 1.00 97.44 98 LEU A N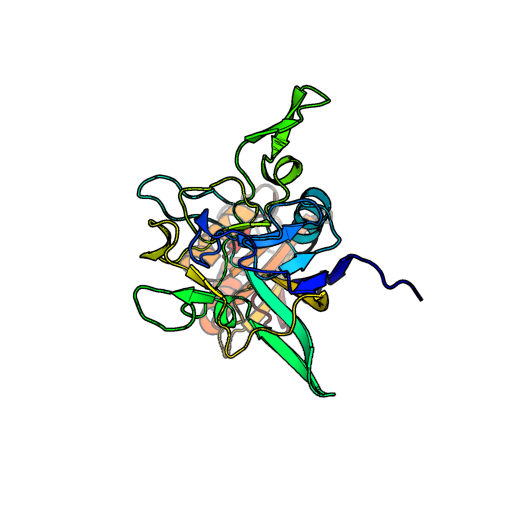 1
ATOM 724 C CA . LEU A 1 98 ? -20.552 -7.558 4.691 1.00 97.44 98 LEU A CA 1
ATOM 725 C C . LEU A 1 98 ? -19.060 -7.305 4.486 1.00 97.44 98 LEU A C 1
ATOM 727 O O . LEU A 1 98 ? -18.220 -7.845 5.205 1.00 97.44 98 LEU A O 1
ATOM 731 N N . ARG A 1 99 ? -18.744 -6.458 3.506 1.00 97.44 99 ARG A N 1
ATOM 732 C CA . ARG A 1 99 ? -17.398 -5.952 3.228 1.00 97.44 99 ARG A CA 1
ATOM 733 C C . ARG A 1 99 ? -17.497 -4.453 2.993 1.00 97.44 99 ARG A C 1
ATOM 735 O O . ARG A 1 99 ? -18.237 -4.039 2.103 1.00 97.44 99 ARG A O 1
ATOM 742 N N . ARG A 1 100 ? -16.783 -3.657 3.787 1.00 97.12 100 ARG A N 1
ATOM 743 C CA . ARG A 1 100 ? -16.812 -2.186 3.719 1.00 97.12 100 ARG A CA 1
ATOM 744 C C . ARG A 1 100 ? -15.421 -1.594 3.812 1.00 97.12 100 ARG A C 1
ATOM 746 O O . ARG A 1 100 ? -14.540 -2.200 4.424 1.00 97.12 100 ARG A O 1
ATOM 753 N N . ALA A 1 101 ? -15.228 -0.428 3.212 1.00 97.19 101 ALA A N 1
ATOM 754 C CA . ALA A 1 101 ? -14.006 0.338 3.397 1.00 97.19 101 ALA A CA 1
ATOM 755 C C . ALA A 1 101 ? -13.987 0.973 4.789 1.00 97.19 101 ALA A C 1
ATOM 757 O O . ALA A 1 101 ? -15.023 1.366 5.323 1.00 97.19 101 ALA A O 1
ATOM 758 N N . VAL A 1 102 ? -12.803 1.058 5.395 1.00 97.31 102 VAL A N 1
ATOM 759 C CA . VAL A 1 102 ? -12.667 1.589 6.757 1.00 97.31 102 VAL A CA 1
ATOM 760 C C . VAL A 1 102 ? -13.101 3.056 6.851 1.00 97.31 102 VAL A C 1
ATOM 762 O O . VAL A 1 102 ? -13.687 3.458 7.852 1.00 97.31 102 VAL A O 1
ATOM 765 N N . ASP A 1 103 ? -12.883 3.831 5.788 1.00 95.31 103 ASP A N 1
ATOM 766 C CA . ASP A 1 103 ? -13.343 5.215 5.634 1.00 95.31 103 ASP A CA 1
ATOM 767 C C . ASP A 1 103 ? -14.866 5.388 5.799 1.00 95.31 103 ASP A C 1
ATOM 769 O O . ASP A 1 103 ? -15.301 6.401 6.347 1.00 95.31 103 ASP A O 1
ATOM 773 N N . GLU A 1 104 ? -15.684 4.389 5.446 1.00 96.44 104 GLU A N 1
ATOM 774 C CA . GLU A 1 104 ? -17.143 4.455 5.630 1.00 96.44 104 GLU A CA 1
ATOM 775 C C . GLU A 1 104 ? -17.551 4.512 7.113 1.00 96.44 104 GLU A C 1
ATOM 777 O O . GLU A 1 104 ? -18.588 5.087 7.457 1.00 96.44 104 GLU A O 1
ATOM 782 N N . PHE A 1 105 ? -16.743 3.932 8.006 1.00 96.62 105 PHE A N 1
ATOM 783 C CA . PHE A 1 105 ? -17.014 3.900 9.445 1.00 96.62 105 PHE A CA 1
ATOM 784 C C . PHE A 1 105 ? -16.607 5.184 10.172 1.00 96.62 105 PHE A C 1
ATOM 786 O O . PHE A 1 105 ? -16.771 5.260 11.389 1.00 96.62 105 PHE A O 1
ATOM 793 N N . ILE A 1 106 ? -16.072 6.183 9.470 1.00 95.75 106 ILE A N 1
ATOM 794 C CA . ILE A 1 106 ? -15.505 7.393 10.068 1.00 95.75 106 ILE A CA 1
ATOM 795 C C . ILE A 1 106 ? -16.202 8.611 9.469 1.00 95.75 106 ILE A C 1
ATOM 797 O O . ILE A 1 106 ? -16.169 8.807 8.261 1.00 95.75 106 ILE A O 1
ATOM 801 N N . ILE A 1 107 ? -16.811 9.445 10.312 1.00 94.25 107 ILE A N 1
ATOM 802 C CA . ILE A 1 107 ? -17.449 10.706 9.919 1.00 94.25 107 ILE A CA 1
ATOM 803 C C . ILE A 1 107 ? -16.556 11.885 10.299 1.00 94.25 107 ILE A C 1
ATOM 805 O O . ILE A 1 107 ? -16.094 11.974 11.439 1.00 94.25 107 ILE A O 1
ATOM 809 N N . SER A 1 108 ? -16.385 12.827 9.370 1.00 92.19 108 SER A N 1
ATOM 810 C CA . SER A 1 108 ? -15.822 14.150 9.653 1.00 92.19 108 SER A CA 1
ATOM 811 C C . SER A 1 108 ? -16.872 15.023 10.345 1.00 92.19 108 SER A C 1
ATOM 813 O O . SER A 1 108 ? -17.983 15.212 9.847 1.00 92.19 108 SER A O 1
ATOM 815 N N . THR A 1 109 ? -16.535 15.591 11.501 1.00 90.31 109 THR A N 1
ATOM 816 C CA . THR A 1 109 ? -17.401 16.533 12.231 1.00 90.31 109 THR A CA 1
ATOM 817 C C . THR A 1 109 ? -17.527 17.875 11.513 1.00 90.31 109 THR A C 1
ATOM 819 O O . THR A 1 109 ? -18.446 18.635 11.809 1.00 90.31 109 THR A O 1
ATOM 822 N N . ARG A 1 110 ? -16.636 18.158 10.551 1.00 88.25 110 ARG A N 1
ATOM 823 C CA . ARG A 1 110 ? -16.677 19.357 9.707 1.00 88.25 110 ARG A CA 1
ATOM 824 C C . ARG A 1 110 ? -17.758 19.258 8.637 1.00 88.25 110 ARG A C 1
ATOM 826 O O . ARG A 1 110 ? -18.465 20.230 8.394 1.00 88.25 110 ARG A O 1
ATOM 833 N N . THR A 1 111 ? -17.883 18.093 8.002 1.00 90.06 111 THR A N 1
ATOM 834 C CA . THR A 1 111 ? -18.774 17.891 6.847 1.00 90.06 111 THR A CA 1
ATOM 835 C C . THR A 1 111 ? -20.023 17.077 7.175 1.00 90.06 111 THR A C 1
ATOM 837 O O . THR A 1 111 ? -20.955 17.057 6.371 1.00 90.06 111 THR A O 1
ATOM 840 N N . ALA A 1 112 ? -20.049 16.403 8.330 1.00 91.06 112 ALA A N 1
ATOM 841 C CA . ALA A 1 112 ? -21.055 15.411 8.713 1.00 91.06 112 ALA A CA 1
ATOM 842 C C . ALA A 1 112 ? -21.213 14.271 7.686 1.00 91.06 112 ALA A C 1
ATOM 844 O O . ALA A 1 112 ? -22.278 13.661 7.576 1.00 91.06 112 ALA A O 1
ATOM 845 N N . ARG A 1 113 ? -20.154 13.983 6.922 1.00 92.25 113 ARG A N 1
ATOM 846 C CA . ARG A 1 113 ? -20.104 12.914 5.917 1.00 92.25 113 ARG A CA 1
ATOM 847 C C . ARG A 1 113 ? -19.009 11.904 6.260 1.00 92.25 113 ARG A C 1
ATOM 849 O O . ARG A 1 113 ? -18.081 12.258 6.994 1.00 92.25 113 ARG A O 1
ATOM 856 N N . PRO A 1 114 ? -19.105 10.666 5.739 1.00 92.81 114 PRO A N 1
ATOM 857 C CA . PRO A 1 114 ? -17.989 9.735 5.770 1.00 92.81 114 PRO A CA 1
ATOM 858 C C . PRO A 1 114 ? -16.726 10.350 5.165 1.00 92.81 114 PRO A C 1
ATOM 860 O O . PRO A 1 114 ? -16.823 11.251 4.327 1.00 92.81 114 PRO A O 1
ATOM 863 N N . LEU A 1 115 ? -15.561 9.846 5.567 1.00 92.12 115 LEU A N 1
ATOM 864 C CA . LEU A 1 115 ? -14.298 10.195 4.924 1.00 92.12 115 LEU A CA 1
ATOM 865 C C . LEU A 1 115 ? -14.386 9.984 3.408 1.00 92.12 115 LEU A C 1
ATOM 867 O O . LEU A 1 115 ? -14.911 8.970 2.947 1.00 92.12 115 LEU A O 1
ATOM 871 N N . ASP A 1 116 ? -13.817 10.917 2.639 1.00 88.12 116 ASP A N 1
ATOM 872 C CA . ASP A 1 116 ? -13.729 10.771 1.185 1.00 88.12 116 ASP A CA 1
ATOM 873 C C . ASP A 1 116 ? -13.053 9.435 0.839 1.00 88.12 116 ASP A C 1
ATOM 875 O O . ASP A 1 116 ? -11.988 9.149 1.393 1.00 88.12 116 ASP A O 1
ATOM 879 N N . PRO A 1 117 ? -13.599 8.606 -0.063 1.00 86.38 117 PRO A N 1
ATOM 880 C CA . PRO A 1 117 ? -12.976 7.334 -0.409 1.00 86.38 117 PRO A CA 1
ATOM 881 C C . PRO A 1 117 ? -11.572 7.540 -0.980 1.00 86.38 117 PRO A C 1
ATOM 883 O O . PRO A 1 117 ? -11.348 8.405 -1.826 1.00 86.38 117 PRO A O 1
ATOM 886 N N . GLY A 1 118 ? -10.605 6.732 -0.551 1.00 80.88 118 GLY A N 1
ATOM 887 C CA . GLY A 1 118 ? -9.236 6.883 -1.037 1.00 80.88 118 GLY A CA 1
ATOM 888 C C . GLY A 1 118 ? -8.205 6.090 -0.243 1.00 80.88 118 GLY A C 1
ATOM 889 O O . GLY A 1 118 ? -8.498 5.657 0.876 1.00 80.88 118 GLY A O 1
ATOM 890 N N . PRO A 1 119 ? -7.006 5.880 -0.818 1.00 91.06 119 PRO A N 1
ATOM 891 C CA . PRO A 1 119 ? -5.948 5.144 -0.147 1.00 91.06 119 PRO A CA 1
ATOM 892 C C . PRO A 1 119 ? -5.557 5.785 1.177 1.00 91.06 119 PRO A C 1
ATOM 894 O O . PRO A 1 119 ? -5.453 7.003 1.301 1.00 91.06 119 PRO A O 1
ATOM 897 N N . TRP A 1 120 ? -5.239 4.926 2.129 1.00 96.69 120 TRP A N 1
ATOM 898 C CA . TRP A 1 120 ? -4.355 5.238 3.239 1.00 96.69 120 TRP A CA 1
ATOM 899 C C . TRP A 1 120 ? -2.915 5.166 2.740 1.00 96.69 120 TRP A C 1
ATOM 901 O O . TRP A 1 120 ? -2.633 4.458 1.774 1.00 96.69 120 TRP A O 1
ATOM 911 N N . VAL A 1 121 ? -1.996 5.887 3.367 1.00 96.69 121 VAL A N 1
ATOM 912 C CA . VAL A 1 121 ? -0.594 5.898 2.934 1.00 96.69 121 VAL A CA 1
ATOM 913 C C . VAL A 1 121 ? 0.227 5.062 3.895 1.00 96.69 121 VAL A C 1
ATOM 915 O O . VAL A 1 121 ? 0.210 5.322 5.094 1.00 96.69 121 VAL A O 1
ATOM 918 N N . TYR A 1 122 ? 0.950 4.067 3.378 1.00 97.56 122 TYR A N 1
ATOM 919 C CA . TYR A 1 122 ? 1.919 3.321 4.175 1.00 97.56 122 TYR A CA 1
ATOM 920 C C . TYR A 1 122 ? 3.204 4.136 4.338 1.00 97.56 122 TYR A C 1
ATOM 922 O O . TYR A 1 122 ? 4.011 4.258 3.414 1.00 97.56 122 TYR A O 1
ATOM 930 N N . THR A 1 123 ? 3.376 4.709 5.524 1.00 96.88 123 THR A N 1
ATOM 931 C CA . THR A 1 123 ? 4.470 5.625 5.868 1.00 96.88 123 THR A CA 1
ATOM 932 C C . THR A 1 123 ? 5.589 4.946 6.645 1.00 96.88 123 THR A C 1
ATOM 934 O O . THR A 1 123 ? 6.640 5.540 6.853 1.00 96.88 123 THR A O 1
ATOM 937 N N . GLY A 1 124 ? 5.365 3.718 7.123 1.00 95.81 124 GLY A N 1
ATOM 938 C CA . GLY A 1 124 ? 6.143 3.212 8.249 1.00 95.81 124 GLY A CA 1
ATOM 939 C C . GLY A 1 124 ? 5.817 4.026 9.500 1.00 95.81 124 GLY A C 1
ATOM 940 O O . GLY A 1 124 ? 4.722 4.556 9.618 1.00 95.81 124 GLY A O 1
ATOM 941 N N . SER A 1 125 ? 6.756 4.134 10.433 1.00 96.19 125 SER A N 1
ATOM 942 C CA . SER A 1 125 ? 6.555 4.839 11.703 1.00 96.19 125 SER A CA 1
ATOM 943 C C . SER A 1 125 ? 7.777 5.686 12.017 1.00 96.19 125 SER A C 1
ATOM 945 O O . SER A 1 125 ? 8.899 5.312 11.667 1.00 96.19 125 SER A O 1
ATOM 947 N N . LEU A 1 126 ? 7.578 6.782 12.752 1.00 94.12 126 LEU A N 1
ATOM 948 C CA . LEU A 1 126 ? 8.685 7.465 13.415 1.00 94.12 126 LEU A CA 1
ATOM 949 C C . LEU A 1 126 ? 9.481 6.508 14.308 1.00 94.12 126 LEU A C 1
ATOM 951 O O . LEU A 1 126 ? 8.961 5.501 14.801 1.00 94.12 126 LEU A O 1
ATOM 955 N N . LYS A 1 127 ? 10.752 6.852 14.512 1.00 93.12 127 LYS A N 1
ATOM 956 C CA . LYS A 1 127 ? 11.628 6.168 15.459 1.00 93.12 127 LYS A CA 1
ATOM 957 C C . LYS A 1 127 ? 11.157 6.428 16.886 1.00 93.12 127 LYS A C 1
ATOM 959 O O . LYS A 1 127 ? 10.732 7.531 17.220 1.00 93.12 127 LYS A O 1
ATOM 964 N N . GLY A 1 128 ? 11.258 5.395 17.698 1.00 91.62 128 GLY A N 1
ATOM 965 C CA . GLY A 1 128 ? 10.946 5.368 19.111 1.00 91.62 128 GLY A CA 1
ATOM 966 C C . GLY A 1 128 ? 11.935 4.477 19.847 1.00 91.62 128 GLY A C 1
ATOM 967 O O . GLY A 1 128 ? 12.914 4.006 19.265 1.00 91.62 128 GLY A O 1
ATOM 968 N N . PHE A 1 129 ? 11.659 4.216 21.120 1.00 93.62 129 PHE A N 1
ATOM 969 C CA . PHE A 1 129 ? 12.494 3.352 21.949 1.00 93.62 129 PHE A CA 1
ATOM 970 C C . PHE A 1 129 ? 11.636 2.315 22.657 1.00 93.62 129 PHE A C 1
ATOM 972 O O . PHE A 1 129 ? 10.590 2.642 23.222 1.00 93.62 129 PHE A O 1
ATOM 979 N N . ASP A 1 130 ? 12.084 1.064 22.629 1.00 91.38 130 ASP A N 1
ATOM 980 C CA . ASP A 1 130 ? 11.497 0.015 23.449 1.00 91.38 130 ASP A CA 1
ATOM 981 C C . ASP A 1 130 ? 11.856 0.294 24.921 1.00 91.38 130 ASP A C 1
ATOM 983 O O . ASP A 1 130 ? 13.040 0.337 25.259 1.00 91.38 130 ASP A O 1
ATOM 987 N N . PRO A 1 131 ? 10.877 0.487 25.821 1.00 89.94 131 PRO A N 1
ATOM 988 C CA . PRO A 1 131 ? 11.149 0.888 27.202 1.00 89.94 131 PRO A CA 1
ATOM 989 C C . PRO A 1 131 ? 11.813 -0.216 28.042 1.00 89.94 131 PRO A C 1
ATOM 991 O O . PRO A 1 131 ? 12.317 0.062 29.126 1.00 89.94 131 PRO A O 1
ATOM 994 N N . THR A 1 132 ? 11.802 -1.462 27.565 1.00 92.56 132 THR A N 1
ATOM 995 C CA . THR A 1 132 ? 12.367 -2.630 28.253 1.00 92.56 132 THR A CA 1
ATOM 996 C C . THR A 1 132 ? 13.821 -2.849 27.858 1.00 92.56 132 THR A C 1
ATOM 998 O O . THR A 1 132 ? 14.662 -3.140 28.704 1.00 92.56 132 THR A O 1
ATOM 1001 N N . THR A 1 133 ? 14.122 -2.729 26.565 1.00 94.44 133 THR A N 1
ATOM 1002 C CA . THR A 1 133 ? 15.457 -3.015 26.011 1.00 94.44 133 THR A CA 1
ATOM 1003 C C . THR A 1 133 ? 16.274 -1.760 25.711 1.00 94.44 133 THR A C 1
ATOM 1005 O O . THR A 1 133 ? 17.475 -1.859 25.471 1.00 94.44 133 THR A O 1
ATOM 1008 N N . ASN A 1 134 ? 15.635 -0.586 25.716 1.00 92.62 134 ASN A N 1
ATOM 1009 C CA . ASN A 1 134 ? 16.186 0.698 25.284 1.00 92.62 134 ASN A CA 1
ATOM 1010 C C . ASN A 1 134 ? 16.679 0.706 23.820 1.00 92.62 134 ASN A C 1
ATOM 1012 O O . ASN A 1 134 ? 17.426 1.597 23.412 1.00 92.62 134 ASN A O 1
ATOM 1016 N N . ALA A 1 135 ? 16.280 -0.289 23.023 1.00 94.25 135 ALA A N 1
ATOM 1017 C CA . ALA A 1 135 ? 16.610 -0.367 21.609 1.00 94.25 135 ALA A CA 1
ATOM 1018 C C . ALA A 1 135 ? 15.765 0.628 20.801 1.00 94.25 135 ALA A C 1
ATOM 1020 O O . ALA A 1 135 ? 14.577 0.814 21.076 1.00 94.25 135 ALA A O 1
ATOM 1021 N N . GLU A 1 136 ? 16.367 1.239 19.778 1.00 96.56 136 GLU A N 1
ATOM 1022 C CA . GLU A 1 136 ? 15.625 2.050 18.813 1.00 96.56 136 GLU A CA 1
ATOM 1023 C C . GLU A 1 136 ? 14.728 1.134 17.968 1.00 96.56 136 GLU A C 1
ATOM 1025 O O . GLU A 1 136 ? 15.203 0.199 17.321 1.00 96.56 136 GLU A O 1
ATOM 1030 N N . VAL A 1 137 ? 13.424 1.403 17.972 1.00 95.25 137 VAL A N 1
ATOM 1031 C CA . VAL A 1 137 ? 12.411 0.630 17.241 1.00 95.25 137 VAL A CA 1
ATOM 1032 C C . VAL A 1 137 ? 11.398 1.577 16.600 1.00 95.25 137 VAL A C 1
ATOM 1034 O O . VAL A 1 137 ? 11.250 2.712 17.051 1.00 95.25 137 VAL A O 1
ATOM 1037 N N . PRO A 1 138 ? 10.652 1.160 15.566 1.00 96.38 138 PRO A N 1
ATOM 1038 C CA . PRO A 1 138 ? 9.497 1.927 15.114 1.00 96.38 138 PRO A CA 1
ATOM 1039 C C . PRO A 1 138 ? 8.512 2.161 16.271 1.00 96.38 138 PRO A C 1
ATOM 1041 O O . PRO A 1 138 ? 8.076 1.210 16.917 1.00 96.38 138 PRO A O 1
ATOM 1044 N N . GLN A 1 139 ? 8.137 3.416 16.533 1.00 96.25 139 GLN A N 1
ATOM 1045 C CA . GLN A 1 139 ? 7.264 3.795 17.649 1.00 96.25 139 GLN A CA 1
ATOM 1046 C C . GLN A 1 139 ? 5.914 3.061 17.626 1.00 96.25 139 GLN A C 1
ATOM 1048 O O . GLN A 1 139 ? 5.410 2.706 18.692 1.00 96.25 139 GLN A O 1
ATOM 1053 N N . ALA A 1 140 ? 5.372 2.744 16.442 1.00 96.62 140 ALA A N 1
ATOM 1054 C CA . ALA A 1 140 ? 4.197 1.883 16.290 1.00 96.62 140 ALA A CA 1
ATOM 1055 C C . ALA A 1 140 ? 4.313 0.564 17.068 1.00 96.62 140 ALA A C 1
ATOM 1057 O O . ALA A 1 140 ? 3.319 0.076 17.596 1.00 96.62 140 ALA A O 1
ATOM 1058 N N . TYR A 1 141 ? 5.510 -0.030 17.156 1.00 95.88 141 TYR A N 1
ATOM 1059 C CA . TYR A 1 141 ? 5.723 -1.340 17.786 1.00 95.88 141 TYR A CA 1
ATOM 1060 C C . TYR A 1 141 ? 5.482 -1.276 19.295 1.00 95.88 141 TYR A C 1
ATOM 1062 O O . TYR A 1 141 ? 5.027 -2.257 19.894 1.00 95.88 141 TYR A O 1
ATOM 1070 N N . VAL A 1 142 ? 5.719 -0.099 19.875 1.00 95.12 142 VAL A N 1
ATOM 1071 C CA . VAL A 1 142 ? 5.492 0.213 21.284 1.00 95.12 142 VAL A CA 1
ATOM 1072 C C . VAL A 1 142 ? 4.064 0.712 21.497 1.00 95.12 142 VAL A C 1
ATOM 1074 O O . VAL A 1 142 ? 3.352 0.152 22.325 1.00 95.12 142 VAL A O 1
ATOM 1077 N N . SER A 1 143 ? 3.612 1.708 20.723 1.00 94.50 143 SER A N 1
ATOM 1078 C CA . SER A 1 143 ? 2.288 2.335 20.891 1.00 94.50 143 SER A CA 1
ATOM 1079 C C . SER A 1 143 ? 1.116 1.453 20.462 1.00 94.50 143 SER A C 1
ATOM 1081 O O . SER A 1 143 ? -0.014 1.700 20.872 1.00 94.50 143 SER A O 1
ATOM 1083 N N . LYS A 1 144 ? 1.378 0.430 19.636 1.00 96.88 144 LYS A N 1
ATOM 1084 C CA . LYS A 1 144 ? 0.376 -0.451 19.015 1.00 96.88 144 LYS A CA 1
ATOM 1085 C C . LYS A 1 144 ? -0.558 0.261 18.026 1.00 96.88 144 LYS A C 1
ATOM 1087 O O . LYS A 1 144 ? -1.544 -0.329 17.583 1.00 96.88 144 LYS A O 1
ATOM 1092 N N . ASN A 1 145 ? -0.225 1.484 17.614 1.00 94.81 145 ASN A N 1
ATOM 1093 C CA . ASN A 1 145 ? -1.005 2.246 16.643 1.00 94.81 145 ASN A CA 1
ATOM 1094 C C . ASN A 1 145 ? -0.678 1.796 15.214 1.00 94.81 145 ASN A C 1
ATOM 1096 O O . ASN A 1 145 ? 0.485 1.804 14.808 1.00 94.81 145 ASN A O 1
ATOM 1100 N N . LEU A 1 146 ? -1.694 1.418 14.432 1.00 97.94 146 LEU A N 1
ATOM 1101 C CA . LEU A 1 146 ? -1.487 0.921 13.067 1.00 97.94 146 LEU A CA 1
ATOM 1102 C C . LEU A 1 146 ? -1.919 1.935 12.014 1.00 97.94 146 LEU A C 1
ATOM 1104 O O . LEU A 1 146 ? -1.171 2.171 11.073 1.00 97.94 146 LEU A O 1
ATOM 1108 N N . VAL A 1 147 ? -3.101 2.535 12.170 1.00 98.25 147 VAL A N 1
ATOM 1109 C CA . VAL A 1 147 ? -3.689 3.436 11.170 1.00 98.25 147 VAL A CA 1
ATOM 1110 C C . VAL A 1 147 ? -4.173 4.715 11.850 1.00 98.25 147 VAL A C 1
ATOM 1112 O O . VAL A 1 147 ? -5.178 4.689 12.561 1.00 98.25 147 VAL A O 1
ATOM 1115 N N . GLY A 1 148 ? -3.458 5.821 11.640 1.00 96.38 148 GLY A N 1
ATOM 1116 C CA . GLY A 1 148 ? -3.738 7.128 12.244 1.00 96.38 148 GLY A CA 1
ATOM 1117 C C . GLY A 1 148 ? -4.652 8.014 11.405 1.00 96.38 148 GLY A C 1
ATOM 1118 O O . GLY A 1 148 ? -4.557 8.032 10.174 1.00 96.38 148 GLY A O 1
ATOM 1119 N N . LEU A 1 149 ? -5.514 8.785 12.072 1.00 94.56 149 LEU A N 1
ATOM 1120 C CA . LEU A 1 149 ? -6.472 9.684 11.420 1.00 94.56 149 LEU A CA 1
ATOM 1121 C C . LEU A 1 149 ? -5.956 11.106 11.200 1.00 94.56 149 LEU A C 1
ATOM 1123 O O . LEU A 1 149 ? -6.514 11.808 10.360 1.00 94.56 149 LEU A O 1
ATOM 1127 N N . HIS A 1 150 ? -4.909 11.530 11.904 1.00 90.81 150 HIS A N 1
ATOM 1128 C CA . HIS A 1 150 ? -4.379 12.891 11.827 1.00 90.81 150 HIS A CA 1
ATOM 1129 C C . HIS A 1 150 ? -2.866 12.913 11.588 1.00 90.81 150 HIS A C 1
ATOM 1131 O O . HIS A 1 150 ? -2.155 11.951 11.868 1.00 90.81 150 HIS A O 1
ATOM 1137 N N . TRP A 1 151 ? -2.360 14.025 11.056 1.00 90.06 151 TRP A N 1
ATOM 1138 C CA . TRP A 1 151 ? -0.944 14.173 10.690 1.00 90.06 151 TRP A CA 1
ATOM 1139 C C . TRP A 1 151 ? -0.038 14.437 11.891 1.00 90.06 151 TRP A C 1
ATOM 1141 O O . TRP A 1 151 ? 1.144 14.117 11.846 1.00 90.06 151 TRP A O 1
ATOM 1151 N N . LEU A 1 152 ? -0.599 15.000 12.966 1.00 86.25 152 LEU A N 1
ATOM 1152 C CA . LEU A 1 152 ? 0.148 15.343 14.180 1.00 86.25 152 LEU A CA 1
ATOM 1153 C C . LEU A 1 152 ? 0.636 14.113 14.965 1.00 86.25 152 LEU A C 1
ATOM 1155 O O . LEU A 1 152 ? 1.549 14.246 15.772 1.00 86.25 152 LEU A O 1
ATOM 1159 N N . ASP A 1 153 ? 0.065 12.930 14.712 1.00 87.88 153 ASP A N 1
ATOM 1160 C CA . ASP A 1 153 ? 0.620 11.658 15.174 1.00 87.88 153 ASP A CA 1
ATOM 1161 C C . ASP A 1 153 ? 1.240 10.917 13.983 1.00 87.88 153 ASP A C 1
ATOM 1163 O O . ASP A 1 153 ? 0.556 10.300 13.165 1.00 87.88 153 ASP A O 1
ATOM 1167 N N . ALA A 1 154 ? 2.564 10.999 13.892 1.00 88.19 154 ALA A N 1
ATOM 1168 C CA . ALA A 1 154 ? 3.379 10.334 12.878 1.00 88.19 154 ALA A CA 1
ATOM 1169 C C . ALA A 1 154 ? 3.930 8.969 13.355 1.00 88.19 154 ALA A C 1
ATOM 1171 O O . ALA A 1 154 ? 4.845 8.400 12.754 1.00 88.19 154 ALA A O 1
ATOM 1172 N N . THR A 1 155 ? 3.402 8.437 14.462 1.00 93.00 155 THR A N 1
ATOM 1173 C CA . THR A 1 155 ? 3.778 7.123 15.005 1.00 93.00 155 THR A CA 1
ATOM 1174 C C . THR A 1 155 ? 3.056 5.914 14.392 1.00 93.00 155 THR A C 1
ATOM 1176 O O . THR A 1 155 ? 3.639 4.835 14.451 1.00 93.00 155 THR A O 1
ATOM 1179 N N . PRO A 1 156 ? 1.842 6.002 13.808 1.00 96.94 156 PRO A N 1
ATOM 1180 C CA . PRO A 1 156 ? 1.181 4.846 13.199 1.00 96.94 156 PRO A CA 1
ATOM 1181 C C . PRO A 1 156 ? 1.854 4.400 11.899 1.00 96.94 156 PRO A C 1
ATOM 1183 O O . PRO A 1 156 ? 2.423 5.219 11.187 1.00 96.94 156 PRO A O 1
ATOM 1186 N N . LEU A 1 157 ? 1.730 3.111 11.554 1.00 97.44 157 LEU A N 1
ATOM 1187 C CA . LEU A 1 157 ? 2.293 2.539 10.318 1.00 97.44 157 LEU A CA 1
ATOM 1188 C C . LEU A 1 157 ? 1.684 3.106 9.026 1.00 97.44 157 LEU A C 1
ATOM 1190 O O . LEU A 1 157 ? 2.358 3.169 7.993 1.00 97.44 157 LEU A O 1
ATOM 1194 N N . LEU A 1 158 ? 0.395 3.441 9.066 1.00 98.25 158 LEU A N 1
ATOM 1195 C CA . LEU A 1 158 ? -0.351 4.039 7.969 1.00 98.25 158 LEU A CA 1
ATOM 1196 C C . LEU A 1 158 ? -1.000 5.342 8.431 1.00 98.25 158 LEU A C 1
ATOM 1198 O O . LEU A 1 158 ? -1.542 5.415 9.535 1.00 98.25 158 LEU A O 1
ATOM 1202 N N . GLN A 1 159 ? -1.010 6.348 7.562 1.00 97.00 159 GLN A N 1
ATOM 1203 C CA . GLN A 1 159 ? -1.596 7.654 7.857 1.00 97.00 159 GLN A CA 1
ATOM 1204 C C . GLN A 1 159 ? -2.675 8.039 6.844 1.00 97.00 159 GLN A C 1
ATOM 1206 O O . GLN A 1 159 ? -2.621 7.684 5.663 1.00 97.00 159 GLN A O 1
ATOM 1211 N N . ASN A 1 160 ? -3.666 8.790 7.324 1.00 95.50 160 ASN A N 1
ATOM 1212 C CA . ASN A 1 160 ? -4.697 9.402 6.499 1.00 95.50 160 ASN A CA 1
ATOM 1213 C C . ASN A 1 160 ? -4.108 10.574 5.679 1.00 95.50 160 ASN A C 1
ATOM 1215 O O . ASN A 1 160 ? -3.673 11.560 6.275 1.00 95.50 160 ASN A O 1
ATOM 1219 N N . PRO A 1 161 ? -4.093 10.530 4.330 1.00 92.94 161 PRO A N 1
ATOM 1220 C CA . PRO A 1 161 ? -3.485 11.589 3.516 1.00 92.94 161 PRO A CA 1
ATOM 1221 C C . PRO A 1 161 ? -4.400 12.794 3.262 1.00 92.94 161 PRO A C 1
ATOM 1223 O O . PRO A 1 161 ? -3.992 13.738 2.585 1.00 92.94 161 PRO A O 1
ATOM 1226 N N . ARG A 1 162 ? -5.652 12.766 3.732 1.00 90.88 162 ARG A N 1
ATOM 1227 C CA . ARG A 1 162 ? -6.655 13.790 3.401 1.00 90.88 162 ARG A CA 1
ATOM 1228 C C . ARG A 1 162 ? -6.286 15.130 4.035 1.00 90.88 162 ARG A C 1
ATOM 1230 O O . ARG A 1 162 ? -5.815 15.176 5.166 1.00 90.88 162 ARG A O 1
ATOM 1237 N N . ALA A 1 163 ? -6.531 16.229 3.325 1.00 86.69 163 ALA A N 1
ATOM 1238 C CA . ALA A 1 163 ? -6.081 17.558 3.745 1.00 86.69 163 ALA A CA 1
ATOM 1239 C C . ALA A 1 163 ? -6.672 18.026 5.090 1.00 86.69 163 ALA A C 1
ATOM 1241 O O . ALA A 1 163 ? -6.010 18.770 5.812 1.00 86.69 163 ALA A O 1
ATOM 1242 N N . GLU A 1 164 ? -7.884 17.580 5.441 1.00 86.69 164 GLU A N 1
ATOM 1243 C CA . GLU A 1 164 ? -8.539 17.925 6.713 1.00 86.69 164 GLU A CA 1
ATOM 1244 C C . GLU A 1 164 ? -7.842 17.287 7.939 1.00 86.69 164 GLU A C 1
ATOM 1246 O O . GLU A 1 1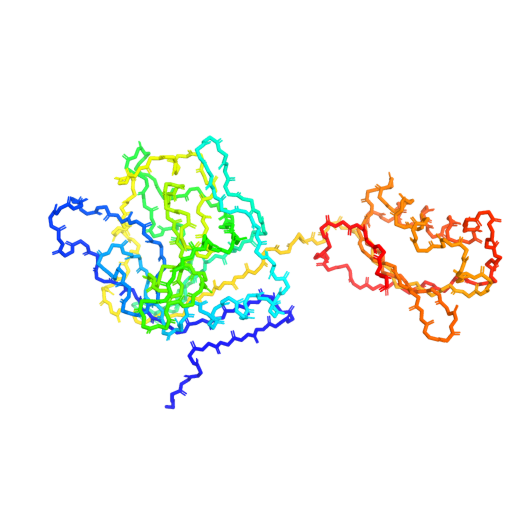64 ? -7.970 17.783 9.052 1.00 86.69 164 GLU A O 1
ATOM 1251 N N . CYS A 1 165 ? -6.998 16.264 7.743 1.00 87.75 165 CYS A N 1
ATOM 1252 C CA . CYS A 1 165 ? -6.273 15.546 8.807 1.00 87.75 165 CYS A CA 1
ATOM 1253 C C . CYS A 1 165 ? -5.183 16.363 9.516 1.00 87.75 165 CYS A C 1
ATOM 1255 O O . CYS A 1 165 ? -4.484 15.838 10.386 1.00 87.75 165 CYS A O 1
ATOM 1257 N N . LYS A 1 166 ? -5.002 17.632 9.144 1.00 87.50 166 LYS A N 1
ATOM 1258 C CA . LYS A 1 166 ? -4.140 18.580 9.864 1.00 87.50 166 LYS A CA 1
ATOM 1259 C C . LYS A 1 166 ? -4.664 18.875 11.272 1.00 87.50 166 LYS A C 1
ATOM 1261 O O . LYS A 1 166 ? -3.895 19.283 12.135 1.00 87.50 166 LYS A O 1
ATOM 1266 N N . GLU A 1 167 ? -5.954 18.662 11.502 1.00 84.81 167 GLU A N 1
ATOM 1267 C CA . GLU A 1 167 ? -6.620 18.918 12.774 1.00 84.81 167 GLU A CA 1
ATOM 1268 C C . GLU A 1 167 ? -6.881 17.615 13.546 1.00 84.81 167 GLU A C 1
ATOM 1270 O O . GLU A 1 167 ? -7.168 16.571 12.961 1.00 84.81 167 GLU A O 1
ATOM 1275 N N . GLN A 1 168 ? -6.808 17.676 14.878 1.00 87.38 168 GLN A N 1
ATOM 1276 C CA . GLN A 1 168 ? -7.178 16.561 15.761 1.00 87.38 168 GLN A CA 1
ATOM 1277 C C . GLN A 1 168 ? -8.654 16.636 16.152 1.00 87.38 168 GLN A C 1
ATOM 1279 O O . GLN A 1 168 ? -9.268 17.702 16.106 1.00 87.38 168 GLN A O 1
ATOM 1284 N N . ASN A 1 169 ? -9.213 15.513 16.610 1.00 87.75 169 ASN A N 1
ATOM 1285 C CA . ASN A 1 169 ? -10.563 15.433 17.185 1.00 87.75 169 ASN A CA 1
ATOM 1286 C C . ASN A 1 169 ? -11.711 15.837 16.239 1.00 87.75 169 ASN A C 1
ATOM 1288 O O . ASN A 1 169 ? -12.832 16.098 16.684 1.00 87.75 169 ASN A O 1
ATOM 1292 N N . ILE A 1 170 ? -11.460 15.852 14.927 1.00 91.00 170 ILE A N 1
ATOM 1293 C CA . ILE A 1 170 ? -12.476 16.133 13.904 1.00 91.00 170 ILE A CA 1
ATOM 1294 C C . ILE A 1 170 ? -13.158 14.872 13.363 1.00 91.00 170 ILE A C 1
ATOM 1296 O O . ILE A 1 170 ? -14.003 14.974 12.480 1.00 91.00 170 ILE A O 1
ATOM 1300 N N . TYR A 1 171 ? -12.828 13.690 13.885 1.00 93.75 171 TYR A N 1
ATOM 1301 C CA . TYR A 1 171 ? -13.386 12.422 13.421 1.00 93.75 171 TYR A CA 1
ATOM 1302 C C . TYR A 1 171 ? -14.154 11.706 14.513 1.00 93.75 171 TYR A C 1
ATOM 1304 O O . TYR A 1 171 ? -13.713 11.650 15.660 1.00 93.75 171 TYR A O 1
ATOM 1312 N N . LYS A 1 172 ? -15.299 11.137 14.138 1.00 93.81 172 LYS A N 1
ATOM 1313 C CA . LYS A 1 172 ? -16.148 10.323 15.010 1.00 93.81 172 LYS A CA 1
ATOM 1314 C C . LYS A 1 172 ? -16.546 9.021 14.320 1.00 93.81 172 LYS A C 1
ATOM 1316 O O . LYS A 1 172 ? -16.572 8.973 13.089 1.00 93.81 172 LYS A O 1
ATOM 1321 N N . PRO A 1 173 ? -16.914 7.978 15.077 1.00 94.12 173 PRO A N 1
ATOM 1322 C CA . PRO A 1 173 ? -17.460 6.765 14.492 1.00 94.12 173 PRO A CA 1
ATOM 1323 C C . PRO A 1 173 ? -18.784 7.045 13.775 1.00 94.12 173 PRO A C 1
ATOM 1325 O O . PRO A 1 173 ? -19.653 7.758 14.283 1.00 94.12 173 PRO A O 1
ATOM 1328 N N . ASN A 1 174 ? -18.964 6.443 12.605 1.00 94.69 174 ASN A N 1
ATOM 1329 C CA . ASN A 1 174 ? -20.218 6.462 11.872 1.00 94.69 174 ASN A CA 1
ATOM 1330 C C . ASN A 1 174 ? -21.212 5.482 12.506 1.00 94.69 174 ASN A C 1
ATOM 1332 O O . ASN A 1 174 ? -21.316 4.329 12.087 1.00 94.69 174 ASN A O 1
ATOM 1336 N N . ALA A 1 175 ? -21.959 5.946 13.508 1.00 90.31 175 ALA A N 1
ATOM 1337 C CA . ALA A 1 175 ? -22.908 5.117 14.254 1.00 90.31 175 ALA A CA 1
ATOM 1338 C C . ALA A 1 175 ? -23.965 4.418 13.374 1.00 90.31 175 ALA A C 1
ATOM 1340 O O . ALA A 1 175 ? -24.486 3.382 13.770 1.00 90.31 175 ALA A O 1
ATOM 1341 N N . ALA A 1 176 ? -24.268 4.947 12.181 1.00 91.06 176 ALA A N 1
ATOM 1342 C CA . ALA A 1 176 ? -25.231 4.336 11.265 1.00 91.06 176 ALA A CA 1
ATOM 1343 C C . ALA 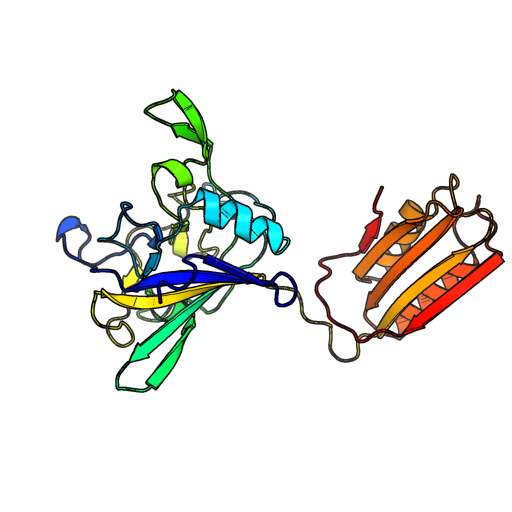A 1 176 ? -24.706 3.054 10.594 1.00 91.06 176 ALA A C 1
ATOM 1345 O O . ALA A 1 176 ? -25.501 2.217 10.172 1.00 91.06 176 ALA A O 1
ATOM 1346 N N . LEU A 1 177 ? -23.383 2.904 10.471 1.00 92.56 177 LEU A N 1
ATOM 1347 C CA . LEU A 1 177 ? -22.747 1.750 9.825 1.00 92.56 177 LEU A CA 1
ATOM 1348 C C . LEU A 1 177 ? -21.967 0.867 10.797 1.00 92.56 177 LEU A C 1
ATOM 1350 O O . LEU A 1 177 ? -21.627 -0.263 10.444 1.00 92.56 177 LEU A O 1
ATOM 1354 N N . LEU A 1 178 ? -21.660 1.377 11.989 1.00 92.25 178 LEU A N 1
ATOM 1355 C CA . LEU A 1 178 ? -20.797 0.707 12.945 1.00 92.25 178 LEU A CA 1
ATOM 1356 C C . LEU A 1 178 ? -21.503 -0.500 13.590 1.00 92.25 178 LEU A C 1
ATOM 1358 O O . LEU A 1 178 ? -22.552 -0.336 14.217 1.00 92.25 178 LEU A O 1
ATOM 1362 N N . PRO A 1 179 ? -20.935 -1.711 13.483 1.00 93.00 179 PRO A N 1
ATOM 1363 C CA . PRO A 1 179 ? -21.433 -2.876 14.205 1.00 93.00 179 PRO A CA 1
ATOM 1364 C C . PRO A 1 179 ? -21.300 -2.723 15.720 1.00 93.00 179 PRO A C 1
ATOM 1366 O O . PRO A 1 179 ? -20.596 -1.849 16.229 1.00 93.00 179 PRO A O 1
ATOM 1369 N N . LYS A 1 180 ? -21.948 -3.628 16.462 1.00 92.12 180 LYS A N 1
ATOM 1370 C CA . LYS A 1 180 ? -21.816 -3.674 17.923 1.00 92.12 180 LYS A CA 1
ATOM 1371 C C . LYS A 1 180 ? -20.342 -3.881 18.312 1.00 92.12 180 LYS A C 1
ATOM 1373 O O . LYS A 1 180 ? -19.677 -4.714 17.687 1.00 92.12 180 LYS A O 1
ATOM 1378 N N . PRO A 1 181 ? -19.838 -3.209 19.361 1.00 93.19 181 PRO A N 1
ATOM 1379 C CA . PRO A 1 181 ? -18.505 -3.479 19.887 1.00 93.19 181 PRO A CA 1
ATOM 1380 C C . PRO A 1 181 ? -18.285 -4.971 20.161 1.00 93.19 181 PRO A C 1
ATOM 1382 O O . PRO A 1 181 ? -19.179 -5.655 20.659 1.00 93.19 181 PRO A O 1
ATOM 1385 N N . GLY A 1 182 ? -17.100 -5.472 19.821 1.00 94.06 182 GLY A N 1
ATOM 1386 C CA . GLY A 1 182 ? -16.742 -6.886 19.927 1.00 94.06 182 GLY A CA 1
ATOM 1387 C C . GLY A 1 182 ? -17.222 -7.762 18.767 1.00 94.06 182 GLY A C 1
ATOM 1388 O O . GLY A 1 182 ? -16.885 -8.943 18.749 1.00 94.06 182 GLY A O 1
ATOM 1389 N N . THR A 1 183 ? -17.962 -7.220 17.788 1.00 96.75 183 THR A N 1
ATOM 1390 C CA . THR A 1 183 ? -18.308 -7.959 16.561 1.00 96.75 183 THR A CA 1
ATOM 1391 C C . THR A 1 183 ? -17.019 -8.405 15.861 1.00 96.75 183 THR A C 1
ATOM 1393 O O . THR A 1 183 ? -16.203 -7.536 15.530 1.00 96.75 183 THR A O 1
ATOM 1396 N N . PRO A 1 184 ? -16.811 -9.717 15.633 1.00 97.88 184 PRO A N 1
ATOM 1397 C CA . PRO A 1 184 ? -15.627 -10.210 14.942 1.00 97.88 184 PRO A CA 1
ATOM 1398 C C . PRO A 1 184 ? -15.535 -9.672 13.515 1.00 97.88 184 PRO A C 1
ATOM 1400 O O . PRO A 1 184 ? -16.541 -9.566 12.811 1.00 97.88 184 PRO A O 1
ATOM 1403 N N . ALA A 1 185 ? -14.317 -9.367 13.085 1.00 97.94 185 ALA A N 1
ATOM 1404 C CA . ALA A 1 185 ? -14.031 -8.877 11.749 1.00 97.94 185 ALA A CA 1
ATOM 1405 C C . ALA A 1 185 ? -12.696 -9.425 11.233 1.00 97.94 185 ALA A C 1
ATOM 1407 O O . ALA A 1 185 ? -11.804 -9.785 12.001 1.00 97.94 185 ALA A O 1
ATOM 1408 N N . VAL A 1 186 ? -12.542 -9.442 9.916 1.00 98.50 186 VAL A N 1
ATOM 1409 C CA . VAL A 1 186 ? -11.254 -9.577 9.240 1.00 98.50 186 VAL A CA 1
ATOM 1410 C C . VAL A 1 186 ? -10.910 -8.223 8.637 1.00 98.50 186 VAL A C 1
ATOM 1412 O O . VAL A 1 186 ? -11.645 -7.707 7.795 1.00 98.50 186 VAL A O 1
ATOM 1415 N N . VAL A 1 187 ? -9.798 -7.640 9.076 1.00 98.69 187 VAL A N 1
ATOM 1416 C CA . VAL A 1 187 ? -9.266 -6.386 8.537 1.00 98.69 187 VAL A CA 1
ATOM 1417 C C . VAL A 1 187 ? -8.312 -6.714 7.400 1.00 98.69 187 VAL A C 1
ATOM 1419 O O . VAL A 1 187 ? -7.349 -7.454 7.588 1.00 98.69 187 VAL A O 1
ATOM 1422 N N . ILE A 1 188 ? -8.582 -6.181 6.213 1.00 98.56 188 ILE A N 1
ATOM 1423 C CA . ILE A 1 188 ? -7.836 -6.481 4.991 1.00 98.56 188 ILE A CA 1
ATOM 1424 C C . ILE A 1 188 ? -7.091 -5.226 4.550 1.00 98.56 188 ILE A C 1
ATOM 1426 O O . ILE A 1 188 ? -7.711 -4.210 4.237 1.00 98.56 188 ILE A O 1
ATOM 1430 N N . PHE A 1 189 ? -5.767 -5.319 4.490 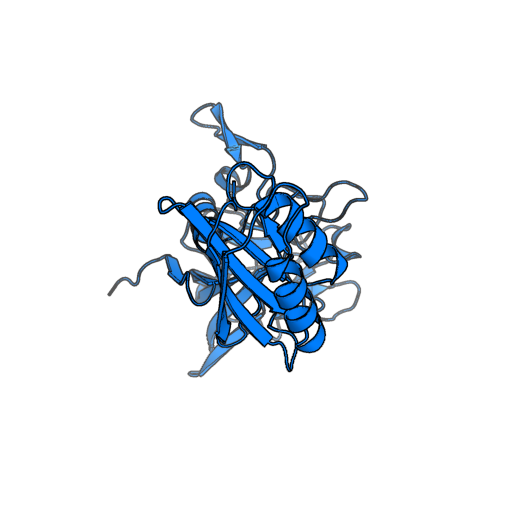1.00 98.31 189 PHE A N 1
ATOM 1431 C CA . PHE A 1 189 ? -4.876 -4.320 3.915 1.00 98.31 189 PHE A CA 1
ATOM 1432 C C . PHE A 1 189 ? -4.545 -4.740 2.485 1.00 98.31 189 PHE A C 1
ATOM 1434 O O . PHE A 1 189 ? -3.836 -5.719 2.261 1.00 98.31 189 PHE A O 1
ATOM 1441 N N . GLU A 1 190 ? -5.082 -4.018 1.514 1.00 96.06 190 GLU A N 1
ATOM 1442 C CA . GLU A 1 190 ? -4.920 -4.279 0.087 1.00 96.06 190 GLU A CA 1
ATOM 1443 C C . GLU A 1 190 ? -3.969 -3.235 -0.503 1.00 96.06 190 GLU A C 1
ATOM 1445 O O . GLU A 1 190 ? -4.259 -2.034 -0.479 1.00 96.06 190 GLU A O 1
ATOM 1450 N N . ARG A 1 191 ? -2.824 -3.672 -1.043 1.00 92.56 191 ARG A N 1
ATOM 1451 C CA . ARG A 1 191 ? -1.940 -2.773 -1.794 1.00 92.56 191 ARG A CA 1
ATOM 1452 C C . ARG A 1 191 ? -2.698 -2.261 -3.010 1.00 92.56 191 ARG A C 1
ATOM 1454 O O . ARG A 1 191 ? -3.124 -3.046 -3.855 1.00 92.56 191 ARG A O 1
ATOM 1461 N N . ILE A 1 192 ? -2.772 -0.942 -3.160 1.00 85.75 192 ILE A N 1
ATOM 1462 C CA . ILE A 1 192 ? -3.268 -0.360 -4.401 1.00 85.75 192 ILE A CA 1
ATOM 1463 C C . ILE A 1 192 ? -2.162 -0.464 -5.443 1.00 85.75 192 ILE A C 1
ATOM 1465 O O . ILE A 1 192 ? -1.181 0.273 -5.418 1.00 85.75 192 ILE A O 1
ATOM 1469 N N . VAL A 1 193 ? -2.340 -1.394 -6.372 1.00 71.44 193 VAL A N 1
ATOM 1470 C CA . VAL A 1 193 ? -1.594 -1.416 -7.625 1.00 71.44 193 VAL A CA 1
ATOM 1471 C C . VAL A 1 193 ? -2.344 -0.580 -8.660 1.00 71.44 193 VAL A C 1
ATOM 1473 O O . VAL A 1 193 ? -3.562 -0.737 -8.792 1.00 71.44 193 VAL A O 1
ATOM 1476 N N . PRO A 1 194 ? -1.659 0.296 -9.418 1.00 65.88 194 PRO A N 1
ATOM 1477 C CA . PRO A 1 194 ? -2.255 0.888 -10.605 1.00 65.88 194 PRO A CA 1
ATOM 1478 C C . PRO A 1 194 ? -2.757 -0.249 -11.495 1.00 65.88 194 PRO A C 1
ATOM 1480 O O . PRO A 1 194 ? -1.973 -1.123 -11.866 1.00 65.88 194 PRO A O 1
ATOM 1483 N N . LYS A 1 195 ? -4.058 -0.289 -11.797 1.00 65.31 195 LYS A N 1
ATOM 1484 C CA . LYS A 1 195 ? -4.580 -1.257 -12.769 1.00 65.31 195 LYS A CA 1
ATOM 1485 C C . LYS A 1 195 ? -3.929 -1.003 -14.127 1.00 65.31 195 LYS A C 1
ATOM 1487 O O . LYS A 1 195 ? -3.565 0.137 -14.426 1.00 65.31 195 LYS A O 1
ATOM 1492 N N . ALA A 1 196 ? -3.817 -2.053 -14.942 1.00 68.56 196 ALA A N 1
ATOM 1493 C CA . ALA A 1 196 ? -3.479 -1.888 -16.349 1.00 68.56 196 ALA A CA 1
ATOM 1494 C C . ALA A 1 196 ? -4.395 -0.816 -16.947 1.00 68.56 196 ALA A C 1
ATOM 1496 O O . ALA A 1 196 ? -5.608 -0.826 -16.713 1.00 68.56 196 ALA A O 1
ATOM 1497 N N . VAL A 1 197 ? -3.814 0.113 -17.702 1.00 73.75 197 VAL A N 1
ATOM 1498 C CA . VAL A 1 197 ? -4.612 1.043 -18.502 1.00 73.75 197 VAL A CA 1
ATOM 1499 C C . VAL A 1 197 ? -5.458 0.205 -19.462 1.00 73.75 197 VAL A C 1
ATOM 1501 O O . VAL A 1 197 ? -4.970 -0.781 -20.015 1.00 73.75 197 VAL A O 1
ATOM 1504 N N . GLU A 1 198 ? -6.729 0.552 -19.642 1.00 80.12 198 GLU A N 1
ATOM 1505 C CA . GLU A 1 198 ? -7.597 -0.169 -20.573 1.00 80.12 198 GLU A CA 1
ATOM 1506 C C . GLU A 1 198 ? -6.972 -0.193 -21.979 1.00 80.12 198 GLU A C 1
ATOM 1508 O O . GLU A 1 198 ? -6.464 0.817 -22.469 1.00 80.12 198 GLU A O 1
ATOM 1513 N N . GLY A 1 199 ? -6.933 -1.375 -22.600 1.00 85.81 199 GLY A N 1
ATOM 1514 C CA . GLY A 1 199 ? -6.256 -1.581 -23.883 1.00 85.81 199 GLY A CA 1
ATOM 1515 C C . GLY A 1 199 ? -4.721 -1.568 -23.824 1.00 85.81 199 GLY A C 1
ATOM 1516 O O . GLY A 1 199 ? -4.082 -1.521 -24.877 1.00 85.81 199 GLY A O 1
ATOM 1517 N N . ALA A 1 200 ? -4.102 -1.604 -22.637 1.00 90.69 200 ALA A N 1
ATOM 1518 C CA . ALA A 1 200 ? -2.655 -1.749 -22.510 1.00 90.69 200 ALA A CA 1
ATOM 1519 C C . ALA A 1 200 ? -2.168 -3.088 -23.078 1.00 90.69 200 ALA A C 1
ATOM 1521 O O . ALA A 1 200 ? -2.815 -4.128 -22.955 1.00 90.69 200 ALA A O 1
ATOM 1522 N N . ARG A 1 201 ? -0.974 -3.051 -23.667 1.00 95.94 201 ARG A N 1
ATOM 1523 C CA . ARG A 1 201 ? -0.228 -4.221 -24.117 1.00 95.94 201 ARG A CA 1
ATOM 1524 C C . ARG A 1 201 ? 0.898 -4.489 -23.129 1.00 95.94 201 ARG A C 1
ATOM 1526 O O . ARG A 1 201 ? 1.618 -3.558 -22.769 1.00 95.94 201 ARG A O 1
ATOM 1533 N N . ARG A 1 202 ? 1.078 -5.751 -22.745 1.00 96.56 202 ARG A N 1
ATOM 1534 C CA . ARG A 1 202 ? 2.225 -6.212 -21.962 1.00 96.56 202 ARG A CA 1
ATOM 1535 C C . ARG A 1 202 ? 3.033 -7.214 -22.774 1.00 96.56 202 ARG A C 1
ATOM 1537 O O . ARG A 1 202 ? 2.462 -8.126 -23.362 1.00 96.56 202 ARG A O 1
ATOM 1544 N N . VAL A 1 203 ? 4.350 -7.043 -22.798 1.00 97.62 203 VAL A N 1
ATOM 1545 C CA . VAL A 1 203 ? 5.274 -7.958 -23.476 1.00 97.62 203 VAL A CA 1
ATOM 1546 C C . VAL A 1 203 ? 6.436 -8.346 -22.571 1.00 97.62 203 VAL A C 1
ATOM 1548 O O . VAL A 1 203 ? 7.006 -7.503 -21.874 1.00 97.62 203 VAL A O 1
ATOM 1551 N N . HIS A 1 204 ? 6.803 -9.623 -22.618 1.00 98.25 204 HIS A N 1
ATOM 1552 C CA . HIS A 1 204 ? 7.999 -10.188 -22.005 1.00 98.25 204 HIS A CA 1
ATOM 1553 C C . HIS A 1 204 ? 9.057 -10.403 -23.083 1.00 98.25 204 HIS A C 1
ATOM 1555 O O . HIS A 1 204 ? 8.817 -11.088 -24.078 1.00 98.25 204 HIS A O 1
ATOM 1561 N N . VAL A 1 205 ? 10.206 -9.757 -22.918 1.00 98.38 205 VAL A N 1
ATOM 1562 C CA . VAL A 1 205 ? 11.225 -9.601 -23.953 1.00 98.38 205 VAL A CA 1
ATOM 1563 C C . VAL A 1 205 ? 12.542 -10.219 -23.516 1.00 98.38 205 VAL A C 1
ATOM 1565 O O . VAL A 1 205 ? 13.008 -9.960 -22.408 1.00 98.38 205 VAL A O 1
ATOM 1568 N N . PHE A 1 206 ? 13.181 -10.957 -24.421 1.00 98.56 206 PHE A N 1
ATOM 1569 C CA . PHE A 1 206 ? 14.547 -11.448 -24.285 1.00 98.56 206 PHE A CA 1
ATOM 1570 C C . PHE A 1 206 ? 15.405 -10.914 -25.431 1.00 98.56 206 PHE A C 1
ATOM 1572 O O . PHE A 1 206 ? 15.061 -11.063 -26.603 1.00 98.56 206 PHE A O 1
ATOM 1579 N N . VAL A 1 207 ? 16.538 -10.308 -25.090 1.00 98.50 207 VAL A N 1
ATOM 1580 C CA . VAL A 1 207 ? 17.486 -9.728 -26.043 1.00 98.50 207 VAL A CA 1
ATOM 1581 C C . VAL A 1 207 ? 18.818 -10.465 -25.953 1.00 98.50 207 VAL A C 1
ATOM 1583 O O . VAL A 1 207 ? 19.365 -10.637 -24.859 1.00 98.50 207 VAL A O 1
ATOM 1586 N N . THR A 1 208 ? 19.354 -10.880 -27.100 1.00 98.44 208 THR A N 1
ATOM 1587 C CA . THR A 1 208 ? 20.654 -11.560 -27.228 1.00 98.44 208 THR A CA 1
ATOM 1588 C C . THR A 1 208 ? 21.671 -10.706 -27.994 1.00 98.44 208 THR A C 1
ATOM 1590 O O . THR A 1 208 ? 21.315 -9.767 -28.712 1.00 98.44 208 THR A O 1
ATOM 1593 N N . GLY A 1 209 ? 22.954 -11.045 -27.844 1.00 97.31 209 GLY A N 1
ATOM 1594 C CA . GLY A 1 209 ? 24.090 -10.398 -28.504 1.00 97.31 209 GLY A CA 1
ATOM 1595 C C . GLY A 1 209 ? 25.059 -9.760 -27.506 1.00 97.31 209 GLY A C 1
ATOM 1596 O O . GLY A 1 209 ? 25.109 -10.129 -26.332 1.00 97.31 209 GLY A O 1
ATOM 1597 N N . ARG A 1 210 ? 25.819 -8.747 -27.938 1.00 97.31 210 ARG A N 1
ATOM 1598 C CA . ARG A 1 210 ? 26.637 -7.923 -27.031 1.00 97.31 210 ARG A CA 1
ATOM 1599 C C . ARG A 1 210 ? 25.738 -6.894 -26.346 1.00 97.31 210 ARG A C 1
ATOM 1601 O O . ARG A 1 210 ? 25.666 -5.743 -26.776 1.00 97.31 210 ARG A O 1
ATOM 1608 N N . VAL A 1 211 ? 25.034 -7.330 -25.304 1.00 97.81 211 VAL A N 1
ATOM 1609 C CA . VAL A 1 211 ? 24.017 -6.529 -24.593 1.00 97.81 211 VAL A CA 1
ATOM 1610 C C . VAL A 1 211 ? 24.304 -6.331 -23.102 1.00 97.81 211 VAL A C 1
ATOM 1612 O O . VAL A 1 211 ? 23.659 -5.512 -22.452 1.00 97.81 211 VAL A O 1
ATOM 1615 N N . GLN A 1 212 ? 25.328 -6.986 -22.555 1.00 97.44 212 GLN A N 1
ATOM 1616 C CA . GLN A 1 212 ? 25.817 -6.745 -21.192 1.00 97.44 212 GLN A CA 1
ATOM 1617 C C . GLN A 1 212 ? 27.130 -5.953 -21.199 1.00 97.44 212 GLN A C 1
ATOM 1619 O O . GLN A 1 212 ? 27.855 -5.949 -22.189 1.00 97.44 212 GLN A O 1
ATOM 1624 N N . GLY A 1 213 ? 27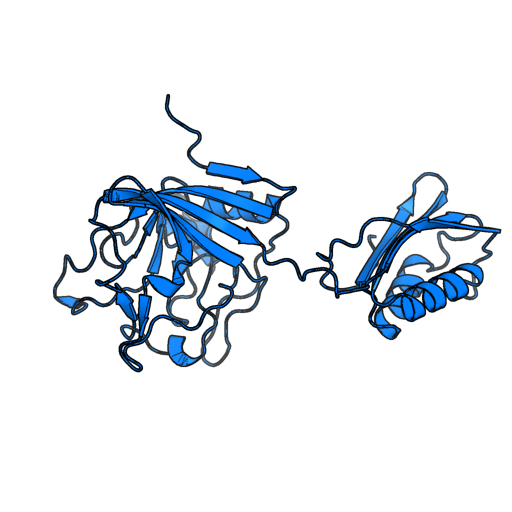.414 -5.219 -20.117 1.00 95.56 213 GLY A N 1
ATOM 1625 C CA . GLY A 1 213 ? 28.601 -4.350 -20.020 1.00 95.56 213 GLY A CA 1
ATOM 1626 C C . GLY A 1 213 ? 28.570 -3.098 -20.913 1.00 95.56 213 GLY A C 1
ATOM 1627 O O . GLY A 1 213 ? 29.533 -2.344 -20.944 1.00 95.56 213 GLY A O 1
ATOM 1628 N N . VAL A 1 214 ? 27.461 -2.852 -21.621 1.00 96.69 214 VAL A N 1
ATOM 1629 C CA . VAL A 1 214 ? 27.309 -1.768 -22.619 1.00 96.69 214 VAL A CA 1
ATOM 1630 C C . VAL A 1 214 ? 26.257 -0.722 -22.231 1.00 96.69 214 VAL A C 1
ATOM 1632 O O . VAL A 1 214 ? 25.821 0.075 -23.057 1.00 96.69 214 VAL A O 1
ATOM 1635 N N . GLY A 1 215 ? 25.789 -0.750 -20.979 1.00 96.19 215 GLY A N 1
ATOM 1636 C CA . GLY A 1 215 ? 24.763 0.173 -20.480 1.00 96.19 215 GLY A CA 1
ATOM 1637 C C . GLY A 1 215 ? 23.336 -0.112 -20.970 1.00 96.19 215 GLY A C 1
ATOM 1638 O O . GLY A 1 215 ? 22.470 0.748 -20.829 1.00 96.19 215 GLY A O 1
ATOM 1639 N N . TYR A 1 216 ? 23.061 -1.302 -21.518 1.00 97.81 216 TYR A N 1
ATOM 1640 C CA . TYR A 1 216 ? 21.768 -1.644 -22.132 1.00 97.81 216 TYR A CA 1
ATOM 1641 C C . TYR A 1 216 ? 20.569 -1.473 -21.186 1.00 97.81 216 TYR A C 1
ATOM 1643 O O . TYR A 1 216 ? 19.558 -0.896 -21.583 1.00 97.81 216 TYR A O 1
ATOM 1651 N N . ARG A 1 217 ? 20.688 -1.904 -19.920 1.00 97.81 217 ARG A N 1
ATOM 1652 C CA . ARG A 1 217 ? 19.626 -1.754 -18.904 1.00 97.81 217 ARG A CA 1
ATOM 1653 C C . ARG A 1 217 ? 19.273 -0.287 -18.644 1.00 97.81 217 ARG A C 1
ATOM 1655 O O . ARG A 1 217 ? 18.122 0.099 -18.805 1.00 97.81 217 ARG A O 1
ATOM 1662 N N . ALA A 1 218 ? 20.275 0.532 -18.316 1.00 96.75 218 ALA A N 1
ATOM 1663 C CA . ALA A 1 218 ? 20.089 1.960 -18.045 1.00 96.75 218 ALA A CA 1
ATOM 1664 C C . ALA A 1 218 ? 19.568 2.715 -19.280 1.00 96.75 218 ALA A C 1
ATOM 1666 O O . ALA A 1 218 ? 18.729 3.608 -19.176 1.00 96.75 218 ALA A O 1
ATOM 1667 N N . TRP A 1 219 ? 20.036 2.332 -20.472 1.00 98.12 219 TRP A N 1
ATOM 1668 C CA . TRP A 1 219 ? 19.530 2.871 -21.729 1.00 98.12 219 TRP A CA 1
ATOM 1669 C C . TRP A 1 219 ? 18.053 2.509 -21.946 1.00 98.12 219 TRP A C 1
ATOM 1671 O O . TRP A 1 219 ? 17.256 3.398 -22.232 1.00 98.12 219 TRP A O 1
ATOM 1681 N N . THR A 1 220 ? 17.676 1.246 -21.732 1.00 98.38 220 THR A N 1
ATOM 1682 C CA . THR A 1 220 ? 16.294 0.760 -21.885 1.00 98.38 220 THR A CA 1
ATOM 1683 C C . THR A 1 220 ? 15.350 1.452 -20.910 1.00 98.38 220 THR A C 1
ATOM 1685 O O . THR A 1 220 ? 14.289 1.921 -21.313 1.00 98.38 220 THR A O 1
ATOM 1688 N N . GLU A 1 221 ? 15.751 1.573 -19.642 1.00 98.06 221 GLU A N 1
ATOM 1689 C CA . GLU A 1 221 ? 14.986 2.293 -18.622 1.00 98.06 221 GLU A CA 1
ATOM 1690 C C . GLU A 1 221 ? 14.698 3.737 -19.040 1.00 98.06 221 GLU A C 1
ATOM 1692 O O . GLU A 1 221 ? 13.554 4.187 -18.956 1.00 98.06 221 GLU A O 1
ATOM 1697 N N . ARG A 1 222 ? 15.711 4.454 -19.542 1.00 97.88 222 ARG A N 1
ATOM 1698 C CA . ARG A 1 222 ? 15.545 5.831 -20.018 1.00 97.88 222 ARG A CA 1
ATOM 1699 C C . ARG A 1 222 ? 14.565 5.913 -21.191 1.00 97.88 222 ARG A C 1
ATOM 1701 O O . ARG A 1 222 ? 13.655 6.736 -21.149 1.00 97.88 222 ARG A O 1
ATOM 1708 N N . GLU A 1 223 ? 14.724 5.078 -22.219 1.00 98.31 223 GLU A N 1
ATOM 1709 C CA . GLU A 1 223 ? 13.834 5.087 -23.392 1.00 98.31 223 GLU A CA 1
ATOM 1710 C C . GLU A 1 223 ? 12.388 4.725 -23.023 1.00 98.31 223 GLU A C 1
ATOM 1712 O O . GLU A 1 223 ? 11.447 5.361 -23.499 1.00 98.31 223 GLU A O 1
ATOM 1717 N N . ALA A 1 224 ? 12.200 3.747 -22.135 1.00 97.75 224 ALA A N 1
ATOM 1718 C CA . ALA A 1 224 ? 10.882 3.359 -21.653 1.00 97.75 224 ALA A CA 1
ATOM 1719 C C . ALA A 1 224 ? 10.199 4.494 -20.877 1.00 97.75 224 ALA A C 1
ATOM 1721 O O . ALA A 1 224 ? 9.030 4.796 -21.128 1.00 97.75 224 ALA A O 1
ATOM 1722 N N . ARG A 1 225 ? 10.937 5.181 -19.993 1.00 95.88 225 ARG A N 1
ATOM 1723 C CA . ARG A 1 225 ? 10.429 6.347 -19.255 1.00 95.88 225 ARG A CA 1
ATOM 1724 C C . ARG A 1 225 ? 10.059 7.507 -20.174 1.00 95.88 225 ARG A C 1
ATOM 1726 O O . ARG A 1 225 ? 9.015 8.112 -19.964 1.00 95.88 225 ARG A O 1
ATOM 1733 N N . LEU A 1 226 ? 10.853 7.783 -21.212 1.00 96.12 226 LEU A N 1
ATOM 1734 C CA . LEU A 1 226 ? 10.537 8.820 -22.208 1.00 96.12 226 LEU A CA 1
ATOM 1735 C C . LEU A 1 226 ? 9.230 8.532 -22.957 1.00 96.12 226 LEU A C 1
ATOM 1737 O O . LEU A 1 226 ? 8.495 9.452 -23.308 1.00 96.12 226 LEU A O 1
ATOM 1741 N N . LEU A 1 227 ? 8.917 7.256 -23.176 1.00 96.00 227 LEU A N 1
ATOM 1742 C CA . LEU A 1 227 ? 7.648 6.838 -23.764 1.00 96.00 227 LEU A CA 1
ATOM 1743 C C . LEU A 1 227 ? 6.508 6.800 -22.726 1.00 96.00 227 LEU A C 1
ATOM 1745 O O . LEU A 1 227 ? 5.340 6.701 -23.100 1.00 96.00 227 LEU A O 1
ATOM 1749 N N . GLY A 1 228 ? 6.789 6.928 -21.429 1.00 93.06 228 GLY A N 1
ATOM 1750 C CA . GLY A 1 228 ? 5.795 6.748 -20.368 1.00 93.06 228 GLY A CA 1
ATOM 1751 C C . GLY A 1 228 ? 5.297 5.304 -20.277 1.00 93.06 228 GLY A C 1
ATOM 1752 O O . GLY A 1 228 ? 4.117 5.075 -20.022 1.00 93.06 228 GLY A O 1
ATOM 1753 N N . LEU A 1 229 ? 6.174 4.342 -20.569 1.00 95.75 229 LEU A N 1
ATOM 1754 C CA . LEU A 1 229 ? 5.938 2.915 -20.363 1.00 95.75 229 LEU A CA 1
ATOM 1755 C C . LEU A 1 229 ? 6.332 2.520 -18.939 1.00 95.75 229 LEU A C 1
ATOM 1757 O O . LEU A 1 229 ? 7.160 3.179 -18.305 1.00 95.75 229 LEU A O 1
ATOM 1761 N N . THR A 1 230 ? 5.769 1.421 -18.452 1.00 94.94 230 THR A N 1
ATOM 1762 C CA . THR A 1 230 ? 6.062 0.868 -17.128 1.00 94.94 230 THR A CA 1
ATOM 1763 C C . THR A 1 230 ? 6.596 -0.561 -17.246 1.00 94.94 230 THR A C 1
ATOM 1765 O O . THR A 1 230 ? 6.476 -1.189 -18.299 1.00 94.94 230 THR A O 1
ATOM 1768 N N . GLY A 1 231 ? 7.284 -1.054 -16.212 1.00 95.38 231 GLY A N 1
ATOM 1769 C CA . GLY A 1 231 ? 7.902 -2.382 -16.227 1.00 95.38 231 GLY A CA 1
ATOM 1770 C C . GLY A 1 231 ? 9.323 -2.416 -15.670 1.00 95.38 231 GLY A C 1
ATOM 1771 O O . GLY A 1 231 ? 9.688 -1.639 -14.782 1.00 95.38 231 GLY A O 1
ATOM 1772 N N . TRP A 1 232 ? 10.140 -3.345 -16.159 1.00 97.19 232 TRP A N 1
ATOM 1773 C CA . TRP A 1 232 ? 11.517 -3.511 -15.699 1.00 97.19 232 TRP A CA 1
ATOM 1774 C C . TRP A 1 232 ? 12.432 -4.136 -16.751 1.00 97.19 232 TRP A C 1
ATOM 1776 O O . TRP A 1 232 ? 11.973 -4.747 -17.712 1.00 97.19 232 TRP A O 1
ATOM 1786 N N . VAL A 1 233 ? 13.744 -4.008 -16.540 1.00 98.19 233 VAL A N 1
ATOM 1787 C CA . VAL A 1 233 ? 14.791 -4.655 -17.347 1.00 98.19 233 VAL A CA 1
ATOM 1788 C C . VAL A 1 233 ? 15.921 -5.184 -16.457 1.00 98.19 233 VAL A C 1
ATOM 1790 O O . VAL A 1 233 ? 16.337 -4.497 -15.523 1.00 98.19 233 VAL A O 1
ATOM 1793 N N . ARG A 1 234 ? 16.442 -6.388 -16.727 1.00 97.75 234 ARG A N 1
ATOM 1794 C CA . ARG A 1 234 ? 17.545 -7.015 -15.974 1.00 97.75 234 ARG A CA 1
ATOM 1795 C C . ARG A 1 234 ? 18.489 -7.810 -16.875 1.00 97.75 234 ARG A C 1
ATOM 1797 O O . ARG A 1 234 ? 18.130 -8.195 -17.983 1.00 97.75 234 ARG A O 1
ATOM 1804 N N . ASN A 1 235 ? 19.691 -8.076 -16.373 1.00 97.94 235 ASN A N 1
ATOM 1805 C CA . ASN A 1 235 ? 20.629 -8.995 -17.011 1.00 97.94 235 ASN A CA 1
ATOM 1806 C C . ASN A 1 235 ? 20.364 -10.416 -16.512 1.00 97.94 235 ASN A C 1
ATOM 1808 O O . ASN A 1 235 ? 20.091 -10.615 -15.329 1.00 97.94 235 ASN A O 1
ATOM 1812 N N . LEU A 1 236 ? 20.489 -11.391 -17.405 1.00 97.56 236 LEU A N 1
ATOM 1813 C CA . LEU A 1 236 ? 20.468 -12.808 -17.070 1.00 97.56 236 LEU A CA 1
ATOM 1814 C C . LEU A 1 236 ? 21.890 -13.369 -16.998 1.00 97.56 236 LEU A C 1
ATOM 1816 O O . LEU A 1 236 ? 22.799 -12.892 -17.678 1.00 97.56 236 LEU A O 1
ATOM 1820 N N . ALA A 1 237 ? 22.081 -14.408 -16.184 1.00 95.00 237 ALA A N 1
ATOM 1821 C CA . ALA A 1 237 ? 23.378 -15.075 -16.035 1.00 95.00 237 ALA A CA 1
ATOM 1822 C C . ALA A 1 237 ? 23.862 -15.746 -17.335 1.00 95.00 237 ALA A C 1
ATOM 1824 O O . ALA A 1 237 ? 25.059 -15.927 -17.524 1.00 95.00 237 ALA A O 1
ATOM 1825 N N . ASP A 1 238 ? 22.941 -16.069 -18.248 1.00 95.75 238 ASP A N 1
ATOM 1826 C CA . ASP A 1 238 ? 23.232 -16.647 -19.566 1.00 95.75 238 ASP A CA 1
ATOM 1827 C C . ASP A 1 238 ? 23.685 -15.611 -20.616 1.00 95.75 238 ASP A C 1
ATOM 1829 O O . ASP A 1 238 ? 23.850 -15.942 -21.788 1.00 95.75 238 ASP A O 1
ATOM 1833 N N . GLY A 1 239 ? 23.876 -14.350 -20.213 1.00 96.00 239 GLY A N 1
ATOM 1834 C CA . GLY A 1 239 ? 24.334 -13.272 -21.088 1.00 96.00 239 GLY A CA 1
ATOM 1835 C C . GLY A 1 239 ? 23.215 -12.473 -21.763 1.00 96.00 239 GLY A C 1
ATOM 1836 O O . GLY A 1 239 ? 23.494 -11.418 -22.337 1.00 96.00 239 GLY A O 1
ATOM 1837 N N . ARG A 1 240 ? 21.946 -12.892 -21.661 1.00 98.25 240 ARG A N 1
ATOM 1838 C CA . ARG A 1 240 ? 20.809 -12.141 -22.221 1.00 98.25 240 ARG A CA 1
ATOM 1839 C C . ARG A 1 240 ? 20.428 -10.929 -21.374 1.00 98.25 240 ARG A C 1
ATOM 1841 O O . ARG A 1 240 ? 20.809 -10.801 -20.208 1.00 98.25 240 ARG A O 1
ATOM 1848 N N . VAL A 1 241 ? 19.638 -10.043 -21.969 1.00 98.38 241 VAL A N 1
ATOM 1849 C CA . VAL A 1 241 ? 18.838 -9.044 -21.249 1.00 98.38 241 VAL A CA 1
ATOM 1850 C C . VAL A 1 241 ? 17.379 -9.476 -21.300 1.00 98.38 241 VAL A C 1
ATOM 1852 O O . VAL A 1 241 ? 16.885 -9.869 -22.351 1.00 98.38 241 VAL A O 1
ATOM 1855 N N . GLU A 1 242 ? 16.692 -9.392 -20.171 1.00 98.56 242 GLU A N 1
ATOM 1856 C CA . GLU A 1 242 ? 15.268 -9.688 -20.042 1.00 98.56 242 GLU A CA 1
ATOM 1857 C C . GLU A 1 242 ? 14.520 -8.423 -19.619 1.00 98.56 242 GLU A C 1
ATOM 1859 O O . GLU A 1 242 ? 14.997 -7.683 -18.755 1.00 98.56 242 GLU A O 1
ATOM 1864 N N . ALA A 1 243 ? 13.351 -8.170 -20.203 1.00 98.19 243 ALA A N 1
ATOM 1865 C CA . ALA A 1 243 ? 12.508 -7.038 -19.843 1.00 98.19 243 ALA A CA 1
ATOM 1866 C C . ALA A 1 243 ? 11.024 -7.404 -19.842 1.00 98.19 243 ALA A C 1
ATOM 1868 O O . ALA A 1 243 ? 10.567 -8.151 -20.700 1.00 98.19 243 ALA A O 1
ATOM 1869 N N . VAL A 1 244 ? 10.257 -6.811 -18.931 1.00 97.88 244 VAL A N 1
ATOM 1870 C CA . VAL A 1 244 ? 8.793 -6.757 -19.024 1.00 97.88 244 VAL A CA 1
ATOM 1871 C C . VAL A 1 244 ? 8.408 -5.311 -19.276 1.00 97.88 244 VAL A C 1
ATOM 1873 O O . VAL A 1 244 ? 8.874 -4.416 -18.573 1.00 97.88 244 VAL A O 1
ATOM 1876 N N . ILE A 1 245 ? 7.582 -5.085 -20.291 1.00 97.81 245 ILE A N 1
ATOM 1877 C CA . ILE A 1 245 ? 7.163 -3.756 -20.737 1.00 97.81 245 ILE A CA 1
ATOM 1878 C C . ILE A 1 245 ? 5.642 -3.745 -20.793 1.00 97.81 245 ILE A C 1
ATOM 1880 O O . ILE A 1 245 ? 5.051 -4.599 -21.450 1.00 97.81 245 ILE A O 1
ATOM 1884 N N . GLU A 1 246 ? 5.011 -2.766 -20.154 1.00 95.69 246 GLU A N 1
ATOM 1885 C CA . GLU A 1 246 ? 3.567 -2.560 -20.206 1.00 95.69 246 GLU A CA 1
ATOM 1886 C C . GLU A 1 246 ? 3.226 -1.097 -20.531 1.00 95.69 246 GLU A C 1
ATOM 1888 O O . GLU A 1 246 ? 3.899 -0.158 -20.097 1.00 95.69 246 GLU A O 1
ATOM 1893 N N . GLY A 1 247 ? 2.182 -0.895 -21.336 1.00 95.06 247 GLY A N 1
ATOM 1894 C CA . GLY A 1 247 ? 1.638 0.427 -21.641 1.00 95.06 247 GLY A CA 1
ATOM 1895 C C . GLY A 1 247 ? 0.826 0.459 -22.937 1.00 95.06 247 GLY A C 1
ATOM 1896 O O . GLY A 1 247 ? 0.439 -0.591 -23.453 1.00 95.06 247 GLY A O 1
ATOM 1897 N N . PRO A 1 248 ? 0.550 1.652 -23.498 1.00 95.00 248 PRO A N 1
ATOM 1898 C CA . PRO A 1 248 ? -0.209 1.772 -24.742 1.00 95.00 248 PRO A CA 1
ATOM 1899 C C . PRO A 1 248 ? 0.451 0.992 -25.900 1.00 95.00 248 PRO A C 1
ATOM 1901 O O . PRO A 1 248 ? 1.661 1.149 -26.103 1.00 95.00 248 PRO A O 1
ATOM 1904 N N . PRO A 1 249 ? -0.302 0.216 -26.710 1.00 96.69 249 PRO A N 1
ATOM 1905 C CA . PRO A 1 249 ? 0.264 -0.693 -27.715 1.00 96.69 249 PRO A CA 1
ATOM 1906 C C . PRO A 1 249 ? 1.254 -0.038 -28.686 1.00 96.69 249 PRO A C 1
ATOM 1908 O O . PRO A 1 249 ? 2.322 -0.592 -28.950 1.00 96.69 249 PRO A O 1
ATOM 1911 N N . ALA A 1 250 ? 0.943 1.171 -29.166 1.00 97.00 250 ALA A N 1
ATOM 1912 C CA . ALA A 1 250 ? 1.807 1.922 -30.080 1.00 97.00 250 ALA A CA 1
ATOM 1913 C C . ALA A 1 250 ? 3.160 2.289 -29.447 1.00 97.00 250 ALA A C 1
ATOM 1915 O O . ALA A 1 250 ? 4.199 2.253 -30.104 1.00 97.00 250 ALA A O 1
ATOM 1916 N N . LYS A 1 251 ? 3.164 2.603 -28.150 1.00 97.88 251 LYS A N 1
ATOM 1917 C CA . LYS A 1 251 ? 4.382 2.956 -27.420 1.00 97.88 251 LYS A CA 1
ATOM 1918 C C . LYS A 1 251 ? 5.221 1.724 -27.102 1.00 97.88 251 LYS A C 1
ATOM 1920 O O . LYS A 1 251 ? 6.439 1.778 -27.241 1.00 97.88 251 LYS A O 1
ATOM 1925 N N . VAL A 1 252 ? 4.576 0.611 -26.743 1.00 98.06 252 VAL A N 1
ATOM 1926 C CA . VAL A 1 252 ? 5.251 -0.684 -26.565 1.00 98.06 252 VAL A CA 1
ATOM 1927 C C . VAL A 1 252 ? 5.952 -1.088 -27.861 1.00 98.06 252 VAL A C 1
ATOM 1929 O O . VAL A 1 252 ? 7.138 -1.404 -27.834 1.00 98.06 252 VAL A O 1
ATOM 1932 N N . ALA A 1 253 ? 5.267 -0.990 -29.005 1.00 98.19 253 ALA A N 1
ATOM 1933 C CA . ALA A 1 253 ? 5.868 -1.250 -30.313 1.00 98.19 253 ALA A CA 1
ATOM 1934 C C . ALA A 1 253 ? 7.069 -0.328 -30.597 1.00 98.19 253 ALA A C 1
ATOM 1936 O O . ALA A 1 253 ? 8.122 -0.804 -31.016 1.00 98.19 253 ALA A O 1
ATOM 1937 N N . ALA A 1 254 ? 6.956 0.971 -30.295 1.00 98.19 254 ALA A N 1
ATOM 1938 C CA . ALA A 1 254 ? 8.058 1.918 -30.464 1.00 98.19 254 ALA A CA 1
ATOM 1939 C C . ALA A 1 254 ? 9.291 1.564 -29.612 1.00 98.19 254 ALA A C 1
ATOM 1941 O O . ALA A 1 254 ? 10.423 1.706 -30.080 1.00 98.19 254 ALA A O 1
ATOM 1942 N N . LEU A 1 255 ? 9.097 1.085 -28.376 1.00 98.56 255 LEU A N 1
ATOM 1943 C CA . LEU A 1 255 ? 10.212 0.620 -27.552 1.00 98.56 255 LEU A CA 1
ATOM 1944 C C . LEU A 1 255 ? 10.823 -0.668 -28.113 1.00 98.56 255 LEU A C 1
ATOM 1946 O O . LEU A 1 255 ? 12.043 -0.744 -28.201 1.00 98.56 255 LEU A O 1
ATOM 1950 N N . LEU A 1 256 ? 10.012 -1.642 -28.541 1.00 98.44 256 LEU A N 1
ATOM 1951 C CA . LEU A 1 256 ? 10.508 -2.885 -29.148 1.00 98.44 256 LEU A CA 1
ATOM 1952 C C . LEU A 1 256 ? 11.395 -2.620 -30.375 1.00 98.44 256 LEU A C 1
ATOM 1954 O O . LEU A 1 256 ? 12.440 -3.251 -30.511 1.00 98.44 256 LEU A O 1
ATOM 1958 N N . GLU A 1 257 ? 11.040 -1.651 -31.224 1.00 98.19 257 GLU A N 1
ATOM 1959 C CA . GLU A 1 257 ? 11.900 -1.246 -32.346 1.00 98.19 257 GLU A CA 1
ATOM 1960 C C . GLU A 1 257 ? 13.218 -0.623 -31.871 1.00 98.19 257 GLU A C 1
ATOM 1962 O O . GLU A 1 257 ? 14.285 -0.955 -32.388 1.00 98.19 257 GLU A O 1
ATOM 1967 N N . LYS A 1 258 ? 13.181 0.223 -30.835 1.00 98.31 258 LYS A N 1
ATOM 1968 C CA . LYS A 1 258 ? 14.399 0.771 -30.222 1.00 98.31 258 LYS A CA 1
ATOM 1969 C C . LYS A 1 258 ? 15.295 -0.346 -29.674 1.00 98.31 258 LYS A C 1
ATOM 1971 O O . LYS A 1 258 ? 16.508 -0.293 -29.883 1.00 98.31 258 LYS A O 1
ATOM 1976 N N . LEU A 1 259 ? 14.731 -1.368 -29.021 1.00 98.19 259 LEU A N 1
ATOM 1977 C CA . LEU A 1 259 ? 15.502 -2.485 -28.455 1.00 98.19 259 LEU A CA 1
ATOM 1978 C C . LEU A 1 259 ? 16.329 -3.232 -29.511 1.00 98.19 259 LEU A C 1
ATOM 1980 O O . LEU A 1 259 ? 17.416 -3.708 -29.194 1.00 98.19 259 LEU A O 1
ATOM 1984 N N . LYS A 1 260 ? 15.878 -3.284 -30.770 1.00 97.69 260 LYS A N 1
ATOM 1985 C CA . LYS A 1 260 ? 16.647 -3.900 -31.865 1.00 97.69 260 LYS A CA 1
ATOM 1986 C C . LYS A 1 260 ? 17.943 -3.148 -32.183 1.00 97.69 260 LYS A C 1
ATOM 1988 O O . LYS A 1 260 ? 18.891 -3.761 -32.655 1.00 97.69 260 LYS A O 1
ATOM 1993 N N . ALA A 1 261 ? 18.000 -1.841 -31.922 1.00 96.00 261 ALA A N 1
ATOM 1994 C CA . ALA A 1 261 ? 19.214 -1.041 -32.081 1.00 96.00 261 ALA A CA 1
ATOM 1995 C C . ALA A 1 261 ? 20.071 -1.046 -30.804 1.00 96.00 261 ALA A C 1
ATOM 1997 O O . ALA A 1 261 ? 21.281 -1.255 -30.863 1.00 96.00 261 ALA A O 1
ATOM 1998 N N . GLY A 1 262 ? 19.439 -0.841 -29.643 1.00 95.69 262 GLY A N 1
ATOM 1999 C CA . GLY A 1 262 ? 20.134 -0.711 -28.362 1.00 95.69 262 GLY A CA 1
ATOM 2000 C C . GLY A 1 262 ? 21.004 0.559 -28.246 1.00 95.69 262 GLY A C 1
ATOM 2001 O O . GLY A 1 262 ? 20.969 1.441 -29.109 1.00 95.69 262 GLY A O 1
ATOM 2002 N N . PRO A 1 263 ? 21.792 0.700 -27.162 1.00 97.00 263 PRO A N 1
ATOM 2003 C CA . PRO A 1 263 ? 22.770 1.779 -27.029 1.00 97.00 263 PRO A CA 1
ATOM 2004 C C . PRO A 1 263 ? 23.927 1.622 -28.026 1.00 97.00 263 PRO A C 1
ATOM 2006 O O . PRO A 1 263 ? 24.237 0.521 -28.463 1.00 97.00 263 PRO A O 1
ATOM 2009 N N . ARG A 1 264 ? 24.660 2.712 -28.294 1.00 95.12 264 ARG A N 1
ATOM 2010 C CA . ARG A 1 264 ? 25.770 2.767 -29.273 1.00 95.12 264 ARG A CA 1
ATOM 2011 C C . ARG A 1 264 ? 26.825 1.656 -29.133 1.00 95.12 264 ARG A C 1
ATOM 2013 O O . ARG A 1 264 ? 27.427 1.271 -30.127 1.00 95.12 264 ARG A O 1
ATOM 2020 N N . ALA A 1 265 ? 27.094 1.189 -27.914 1.00 95.06 265 ALA A N 1
ATOM 2021 C CA . ALA A 1 265 ? 28.092 0.150 -27.649 1.00 95.06 265 ALA A CA 1
ATOM 2022 C C . ALA A 1 265 ? 27.541 -1.288 -27.765 1.00 95.06 265 ALA A C 1
ATOM 2024 O O . ALA A 1 265 ? 28.319 -2.241 -27.688 1.00 95.06 265 ALA A O 1
ATOM 2025 N N . ALA A 1 266 ? 26.225 -1.456 -27.924 1.00 96.75 266 ALA A N 1
ATOM 2026 C CA . ALA A 1 266 ? 25.592 -2.758 -28.058 1.00 96.75 266 ALA A CA 1
ATOM 2027 C C . ALA A 1 266 ? 25.648 -3.278 -29.497 1.00 96.75 266 ALA A C 1
ATOM 2029 O O . ALA A 1 266 ? 25.670 -2.518 -30.462 1.00 96.75 266 ALA A O 1
ATOM 2030 N N . LYS A 1 267 ? 25.618 -4.604 -29.626 1.00 97.25 267 LYS A N 1
ATOM 2031 C CA . LYS A 1 267 ? 25.345 -5.292 -30.889 1.00 97.25 267 LYS A CA 1
ATOM 2032 C C . LYS A 1 267 ? 24.255 -6.319 -30.624 1.00 97.25 267 LYS A C 1
ATOM 2034 O O . LYS A 1 267 ? 24.540 -7.373 -30.060 1.00 97.25 267 LYS A O 1
ATOM 2039 N N . VAL A 1 268 ? 23.021 -5.965 -30.962 1.00 97.88 268 VAL A N 1
ATOM 2040 C CA . VAL A 1 268 ? 21.849 -6.822 -30.765 1.00 97.88 268 VAL A CA 1
ATOM 2041 C C . VAL A 1 268 ? 21.782 -7.841 -31.895 1.00 97.88 268 VAL A C 1
ATOM 2043 O O . VAL A 1 268 ? 21.926 -7.484 -33.062 1.00 97.88 268 VAL A O 1
ATOM 2046 N N . GLU A 1 269 ? 21.593 -9.107 -31.541 1.00 97.81 269 GLU A N 1
ATOM 2047 C CA . GLU A 1 269 ? 21.458 -10.207 -32.501 1.00 97.81 269 GLU A CA 1
ATOM 2048 C C . GLU A 1 269 ? 19.997 -10.606 -32.686 1.00 97.81 269 GLU A C 1
ATOM 2050 O O . GLU A 1 269 ? 19.552 -10.805 -33.813 1.00 97.81 269 GLU A O 1
ATOM 2055 N N . ASN A 1 270 ? 19.242 -10.691 -31.589 1.00 97.94 270 ASN A N 1
ATOM 2056 C CA . ASN A 1 270 ? 17.825 -11.016 -31.622 1.00 97.94 270 ASN A CA 1
ATOM 2057 C C . ASN A 1 270 ? 17.060 -10.313 -30.493 1.00 97.94 270 ASN A C 1
ATOM 2059 O O . ASN A 1 270 ? 17.603 -10.069 -29.412 1.00 97.94 270 ASN A O 1
ATOM 2063 N N . VAL A 1 271 ? 15.783 -10.032 -30.754 1.00 98.25 271 VAL A N 1
ATOM 2064 C CA . VAL A 1 271 ? 14.794 -9.559 -29.780 1.00 98.25 271 VAL A CA 1
ATOM 2065 C C . VAL A 1 271 ? 13.575 -10.469 -29.898 1.00 98.25 271 VAL A C 1
ATOM 2067 O O . VAL A 1 271 ? 12.813 -10.376 -30.857 1.00 98.25 271 VAL A O 1
ATOM 2070 N N . GLU A 1 272 ? 13.384 -11.349 -28.922 1.00 98.12 272 GLU A N 1
ATOM 2071 C CA . GLU A 1 272 ? 12.189 -12.184 -28.805 1.00 98.12 272 GLU A CA 1
ATOM 2072 C C . GLU A 1 272 ? 11.201 -11.490 -27.866 1.00 98.12 272 GLU A C 1
ATOM 2074 O O . GLU A 1 272 ? 11.564 -11.177 -26.737 1.00 98.12 272 GLU A O 1
ATOM 2079 N N . ALA A 1 273 ? 9.967 -11.249 -28.311 1.00 97.75 273 ALA A N 1
ATOM 2080 C CA . ALA A 1 273 ? 8.914 -10.642 -27.498 1.00 97.75 273 ALA A CA 1
ATOM 2081 C C . ALA A 1 273 ? 7.680 -11.550 -27.465 1.00 97.75 273 ALA A C 1
ATOM 2083 O O . ALA A 1 273 ? 7.201 -11.984 -28.513 1.00 97.75 273 ALA A O 1
ATOM 2084 N N . LYS A 1 274 ? 7.161 -11.818 -26.266 1.00 97.62 274 LYS A N 1
ATOM 2085 C CA . LYS A 1 274 ? 5.946 -12.606 -26.028 1.00 97.62 274 LYS A CA 1
ATOM 2086 C C . LYS A 1 274 ? 4.889 -11.727 -25.389 1.00 97.62 274 LYS A C 1
ATOM 2088 O O . LYS A 1 274 ? 5.176 -11.062 -24.399 1.00 97.62 274 LYS A O 1
ATOM 2093 N N . ASP A 1 275 ? 3.688 -11.716 -25.951 1.00 96.25 275 ASP A N 1
ATOM 2094 C CA . ASP A 1 275 ? 2.556 -11.025 -25.343 1.00 96.25 275 ASP A CA 1
ATOM 2095 C C . ASP A 1 275 ? 2.119 -11.742 -24.055 1.00 96.25 275 ASP A C 1
ATOM 2097 O O . ASP A 1 275 ? 2.012 -12.968 -24.007 1.00 96.25 275 ASP A O 1
ATOM 2101 N N . GLU A 1 276 ? 1.858 -10.958 -23.013 1.00 93.38 276 GLU A N 1
ATOM 2102 C CA . GLU A 1 276 ? 1.305 -11.412 -21.738 1.00 93.38 276 GLU A CA 1
ATOM 2103 C C . GLU A 1 276 ? 0.009 -10.644 -21.436 1.00 93.38 276 GLU A C 1
ATOM 2105 O O . GLU A 1 276 ? -0.167 -9.518 -21.914 1.00 93.38 276 GLU A O 1
ATOM 2110 N N . PRO A 1 277 ? -0.902 -11.188 -20.607 1.00 87.38 277 PRO A N 1
ATOM 2111 C CA . PRO A 1 277 ? -2.037 -10.417 -20.114 1.00 87.38 277 PRO A CA 1
ATOM 2112 C C . PRO A 1 277 ? -1.553 -9.167 -19.374 1.00 87.38 277 PRO A C 1
ATOM 2114 O O . PRO A 1 277 ? -0.758 -9.280 -18.435 1.00 87.38 277 PRO A O 1
ATOM 2117 N N . ALA A 1 278 ? -2.040 -7.991 -19.777 1.00 86.31 278 ALA A N 1
ATOM 2118 C CA . ALA A 1 278 ? -1.771 -6.748 -19.064 1.00 86.31 278 ALA A CA 1
ATOM 2119 C C . ALA A 1 278 ? -2.373 -6.819 -17.656 1.00 86.31 278 ALA A C 1
ATOM 2121 O O . ALA A 1 278 ? -3.530 -7.206 -17.481 1.00 86.31 278 ALA A O 1
ATOM 2122 N N . GLN A 1 279 ? -1.570 -6.479 -16.652 1.00 79.44 279 GLN A N 1
ATOM 2123 C CA . GLN A 1 279 ? -1.931 -6.657 -15.239 1.00 79.44 279 GLN A CA 1
ATOM 2124 C C . GLN A 1 279 ? -1.849 -5.352 -14.447 1.00 79.44 279 GLN A C 1
ATOM 2126 O O . GLN A 1 279 ? -2.452 -5.246 -13.379 1.00 79.44 279 GLN A O 1
ATOM 2131 N N . GLY A 1 280 ? -1.142 -4.346 -14.958 1.00 81.19 280 GLY A N 1
ATOM 2132 C CA . GLY A 1 280 ? -0.769 -3.173 -14.191 1.00 81.19 280 GLY A CA 1
ATOM 2133 C C . GLY A 1 280 ? 0.306 -3.514 -13.168 1.00 81.19 280 GLY A C 1
ATOM 2134 O O . GLY A 1 280 ? 1.125 -4.414 -13.348 1.00 81.19 280 GLY A O 1
ATOM 2135 N N . GLY A 1 281 ? 0.303 -2.775 -12.064 1.00 73.12 281 GLY A N 1
ATOM 2136 C CA . GLY A 1 281 ? 1.170 -3.036 -10.916 1.00 73.12 281 GLY A CA 1
ATOM 2137 C C . GLY A 1 281 ? 2.586 -2.482 -11.024 1.00 73.12 281 GLY A C 1
ATOM 2138 O O . GLY A 1 281 ? 3.355 -2.604 -10.072 1.00 73.12 281 GLY A O 1
ATOM 2139 N N . PHE A 1 282 ? 2.922 -1.815 -12.127 1.00 83.44 282 PHE A N 1
ATOM 2140 C CA . PHE A 1 282 ? 4.163 -1.065 -12.258 1.00 83.44 282 PHE A CA 1
ATOM 2141 C C . PHE A 1 282 ? 3.910 0.434 -12.044 1.00 83.44 282 PHE A C 1
ATOM 2143 O O . PHE A 1 282 ? 3.131 1.051 -12.764 1.00 83.44 282 PHE A O 1
ATOM 2150 N N . GLU A 1 283 ? 4.609 1.031 -11.079 1.00 76.81 283 GLU A N 1
ATOM 2151 C CA . GLU A 1 283 ? 4.572 2.481 -10.801 1.00 76.81 283 GLU A CA 1
ATOM 2152 C C . GLU A 1 283 ? 5.454 3.291 -11.776 1.00 76.81 283 GLU A C 1
ATOM 2154 O O . GLU A 1 283 ? 5.390 4.515 -11.826 1.00 76.81 283 GLU A O 1
ATOM 2159 N N . GLY A 1 284 ? 6.282 2.605 -12.569 1.00 87.12 284 GLY A N 1
ATOM 2160 C CA . GLY A 1 284 ? 7.208 3.187 -13.535 1.00 87.12 284 GLY A CA 1
ATOM 2161 C C . GLY A 1 284 ? 8.026 2.104 -14.236 1.00 87.12 284 GLY A C 1
ATOM 2162 O O . GLY A 1 284 ? 7.737 0.914 -14.095 1.00 87.12 284 GLY A O 1
ATOM 2163 N N . PHE A 1 285 ? 9.053 2.506 -14.984 1.00 95.00 285 PHE A N 1
ATOM 2164 C CA . PHE A 1 285 ? 10.038 1.584 -15.557 1.00 95.00 285 PHE A CA 1
ATOM 2165 C C . PHE A 1 285 ? 11.357 1.660 -14.783 1.00 95.00 285 PHE A C 1
ATOM 2167 O O . PHE A 1 285 ? 11.823 2.770 -14.500 1.00 95.00 285 PHE A O 1
ATOM 2174 N N . ARG A 1 286 ? 11.966 0.516 -14.444 1.00 95.62 286 ARG A N 1
ATOM 2175 C CA . ARG A 1 286 ? 13.235 0.467 -13.688 1.00 95.62 286 ARG A CA 1
ATOM 2176 C C . ARG A 1 286 ? 14.233 -0.572 -14.198 1.00 95.62 286 ARG A C 1
ATOM 2178 O O . ARG A 1 286 ? 13.850 -1.689 -14.543 1.00 95.62 286 ARG A O 1
ATOM 2185 N N . ALA A 1 287 ? 15.518 -0.228 -14.194 1.00 94.69 287 ALA A N 1
ATOM 2186 C CA . ALA A 1 287 ? 16.585 -1.211 -14.340 1.00 94.69 287 ALA A CA 1
ATOM 2187 C C . ALA A 1 287 ? 16.834 -1.920 -13.000 1.00 94.69 287 ALA A C 1
ATOM 2189 O O . ALA A 1 287 ? 16.987 -1.276 -11.965 1.00 94.69 287 ALA A O 1
ATOM 2190 N N . ILE A 1 288 ? 16.871 -3.250 -13.022 1.00 93.00 288 ILE A N 1
ATOM 2191 C CA . ILE A 1 288 ? 17.241 -4.084 -11.874 1.00 93.00 288 ILE A CA 1
ATOM 2192 C C . ILE A 1 288 ? 18.735 -4.372 -12.006 1.00 93.00 288 ILE A C 1
ATOM 2194 O O . ILE A 1 288 ? 19.157 -4.901 -13.045 1.00 93.00 288 ILE A O 1
ATOM 2198 N N . PHE A 1 289 ? 19.518 -3.968 -11.002 1.00 79.38 289 PHE A N 1
ATOM 2199 C CA . PHE A 1 289 ? 20.981 -4.018 -11.021 1.00 79.38 289 PHE A CA 1
ATOM 2200 C C . PHE A 1 289 ? 21.557 -5.304 -10.457 1.00 79.38 289 PHE A C 1
ATOM 2202 O O . PHE A 1 289 ? 21.076 -5.748 -9.397 1.00 79.38 289 PHE A O 1
#

pLDDT: mean 92.3, std 9.29, range [32.22, 98.69]

Foldseek 3Di:
DDPDQWDADLPQLKIKGKWWFAQEDPDCPLVQAAWAAEFEPPAPRHRYGMYTPDALVVVQVRNVSNVFDAAAAFDVVRFADGFFKWKWKWFDDPNDTDIGTSQQFKAFLVVRHGHDDTTWHQHQADWDADPVPRDIDQLCNVNRGAEGAARVHRRHRTYDRDPVRPDGSRMHTPPVPRDDHPGIIMMMIHGDFDFADVQKWKKKKKWDFQQPPQCQQVQLQVLCVVLFWFWEWEADPVGIIIIIIMDHPVSVVVSQVVSCVTDPRTDTDDMDMDTDPGGGRTPGYYYDD